Protein AF-A0A352MVQ3-F1 (afdb_monomer_lite)

Sequence (362 aa):
MFGGRGDTATYVSKIREAFSQGKPVIANVKPSPAGNNLYTSYGHYIVLLGEDQNGTVLVSDPNGRGVDNIKNKYTPGLEELVRLYLTEEVSGNVGGILIPDQ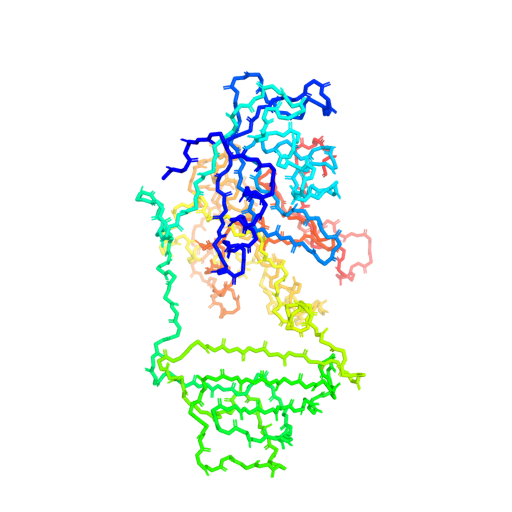VPTGVSFNKKLEGFEAGLEVITPGQAEVINIEGNSITLKFTAENKAKNMTMKIEGISINPDIAEGDQLQSKQPIGTTTDDDIKILMRDQKKAIINNVEDYMVVNSKNILSVSQPYNFTQDDVELIAKLIAHEMRPSVLVSAYGMNEEDAMEAGKVCGYVLVNRALVNYSGNGTTLLDQLCAPGQYAGANTLQEWASVEITPDVMEAAEWISKYDCSSVLNPRGEPMTRNILGQSGWCQCKPNGVPGSTCWWWIDTTQDGQ

Structure (mmCIF, N/CA/C/O backbone):
data_AF-A0A352MVQ3-F1
#
_entry.id   AF-A0A352MVQ3-F1
#
loop_
_atom_site.group_PDB
_atom_site.id
_atom_site.type_symbol
_atom_site.label_atom_id
_atom_site.label_alt_id
_atom_site.label_comp_id
_atom_site.label_asym_id
_atom_site.label_entity_id
_atom_site.label_seq_id
_atom_site.pdbx_PDB_ins_code
_atom_site.Cartn_x
_atom_site.Cartn_y
_atom_site.Cartn_z
_atom_site.occupancy
_atom_site.B_iso_or_equiv
_atom_site.auth_seq_id
_atom_site.auth_comp_id
_atom_site.auth_asym_id
_atom_site.auth_atom_id
_atom_site.pdbx_PDB_model_num
ATOM 1 N N . MET A 1 1 ? -27.449 -17.065 0.041 1.00 36.19 1 MET A N 1
ATOM 2 C CA . MET A 1 1 ? -28.120 -16.029 -0.777 1.00 36.19 1 MET A CA 1
ATOM 3 C C . MET A 1 1 ? -29.494 -15.787 -0.171 1.00 36.19 1 MET A C 1
ATOM 5 O O . MET A 1 1 ? -30.282 -16.723 -0.122 1.00 36.19 1 MET A O 1
ATOM 9 N N . PHE A 1 2 ? -29.758 -14.593 0.363 1.00 43.03 2 PHE A N 1
ATOM 10 C CA . PHE A 1 2 ? -31.078 -14.248 0.900 1.00 43.03 2 PHE A CA 1
ATOM 11 C C . PHE A 1 2 ? -31.848 -13.488 -0.180 1.00 43.03 2 PHE A C 1
ATOM 13 O O . PHE A 1 2 ? -31.667 -12.288 -0.348 1.00 43.03 2 PHE A O 1
ATOM 20 N N . GLY A 1 3 ? -32.654 -14.212 -0.955 1.00 42.47 3 GLY A N 1
ATOM 21 C CA . GLY A 1 3 ? -33.588 -13.642 -1.923 1.00 42.47 3 GLY A CA 1
ATOM 22 C C . GLY A 1 3 ? -35.011 -13.842 -1.419 1.00 42.47 3 GLY A C 1
ATOM 23 O O . GLY A 1 3 ? -35.551 -14.939 -1.516 1.00 42.47 3 GLY A O 1
ATOM 24 N N . GLY A 1 4 ? -35.600 -12.801 -0.842 1.00 44.12 4 GLY A N 1
ATOM 25 C CA . GLY A 1 4 ? -36.985 -12.793 -0.380 1.00 44.12 4 GLY A CA 1
ATOM 26 C C . GLY A 1 4 ? -37.443 -11.365 -0.095 1.00 44.12 4 GLY A C 1
ATOM 27 O O . GLY A 1 4 ? -36.601 -10.484 0.068 1.00 44.12 4 GLY A O 1
ATOM 28 N N . ARG A 1 5 ? -38.765 -11.145 -0.056 1.00 52.03 5 ARG A N 1
ATOM 29 C CA . ARG A 1 5 ? -39.434 -9.869 0.275 1.00 52.03 5 ARG A CA 1
ATOM 30 C C . ARG A 1 5 ? -39.074 -9.394 1.695 1.00 52.03 5 ARG A C 1
ATOM 32 O O . ARG A 1 5 ? -39.869 -9.543 2.615 1.00 52.03 5 ARG A O 1
ATOM 39 N N . GLY A 1 6 ? -37.854 -8.909 1.890 1.00 56.38 6 GLY A N 1
ATOM 40 C CA . GLY A 1 6 ? -37.426 -8.247 3.118 1.00 56.38 6 GLY A CA 1
ATOM 41 C C . GLY A 1 6 ? -37.837 -6.780 3.082 1.00 56.38 6 GLY A C 1
ATOM 42 O O . GLY A 1 6 ? -37.656 -6.124 2.056 1.00 56.38 6 GLY A O 1
ATOM 43 N N . ASP A 1 7 ? -38.392 -6.288 4.184 1.00 74.12 7 ASP A N 1
ATOM 44 C CA . ASP A 1 7 ? -38.588 -4.855 4.400 1.00 74.12 7 ASP A CA 1
ATOM 45 C C . ASP A 1 7 ? -37.241 -4.145 4.616 1.00 74.12 7 ASP A C 1
ATOM 47 O O . ASP A 1 7 ? -36.197 -4.777 4.843 1.00 74.12 7 ASP A O 1
ATOM 51 N N . THR A 1 8 ? -37.253 -2.816 4.523 1.00 82.38 8 THR A N 1
ATOM 52 C CA . THR A 1 8 ? -36.042 -1.996 4.683 1.00 82.38 8 THR A CA 1
ATOM 53 C C . THR A 1 8 ? -35.333 -2.293 6.013 1.00 82.38 8 THR A C 1
ATOM 55 O O . THR A 1 8 ? -34.111 -2.463 6.039 1.00 82.38 8 THR A O 1
ATOM 58 N N . ALA A 1 9 ? -36.086 -2.457 7.104 1.00 82.19 9 ALA A N 1
ATOM 59 C CA . ALA A 1 9 ? -35.541 -2.730 8.434 1.00 82.19 9 ALA A CA 1
ATOM 60 C C . ALA A 1 9 ? -34.762 -4.055 8.500 1.00 82.19 9 ALA A C 1
ATOM 62 O O . ALA A 1 9 ? -33.666 -4.114 9.065 1.00 82.19 9 ALA A O 1
ATOM 63 N N . THR A 1 10 ? -35.284 -5.112 7.876 1.00 80.94 10 THR A N 1
ATOM 64 C CA . THR A 1 10 ? -34.647 -6.432 7.838 1.00 80.94 10 THR A CA 1
ATOM 65 C C . THR A 1 10 ? -33.320 -6.391 7.086 1.00 80.94 10 THR A C 1
ATOM 67 O O . THR A 1 10 ? -32.327 -6.957 7.549 1.00 80.94 10 THR A O 1
ATOM 70 N N . TYR A 1 11 ? -33.278 -5.720 5.932 1.00 82.31 11 TYR A N 1
ATOM 71 C CA . TYR A 1 11 ? -32.043 -5.561 5.161 1.00 82.31 11 TYR A CA 1
ATOM 72 C C . TYR A 1 11 ? -31.004 -4.738 5.926 1.00 82.31 11 TYR A C 1
ATOM 74 O O . TYR A 1 11 ? -29.862 -5.179 6.053 1.00 82.31 11 TYR A O 1
ATOM 82 N N . VAL A 1 12 ? -31.400 -3.592 6.489 1.00 88.50 12 VAL A N 1
ATOM 83 C CA . VAL A 1 12 ? -30.507 -2.731 7.281 1.00 88.50 12 VAL A CA 1
ATOM 84 C C . VAL A 1 12 ? -29.913 -3.496 8.464 1.00 88.50 12 VAL A C 1
ATOM 86 O O . VAL A 1 12 ? -28.699 -3.463 8.657 1.00 88.50 12 VAL A O 1
ATOM 89 N N . SER A 1 13 ? -30.736 -4.229 9.223 1.00 84.56 13 SER A N 1
ATOM 90 C CA . SER A 1 13 ? -30.265 -4.999 10.381 1.00 84.56 13 SER A CA 1
ATOM 91 C C . SER A 1 13 ? -29.217 -6.037 9.987 1.00 84.56 13 SER A C 1
ATOM 93 O O . SER A 1 13 ? -28.185 -6.140 10.643 1.00 84.56 13 SER A O 1
ATOM 95 N N . LYS A 1 14 ? -29.447 -6.782 8.900 1.00 80.12 14 LYS A N 1
ATOM 96 C CA . LYS A 1 14 ? -28.512 -7.819 8.438 1.00 80.12 14 LYS A CA 1
ATOM 97 C C . LYS A 1 14 ? -27.212 -7.239 7.897 1.00 80.12 14 LYS A C 1
ATOM 99 O O . LYS A 1 14 ? -26.150 -7.813 8.109 1.00 80.12 14 LYS A O 1
ATOM 104 N N . ILE A 1 15 ? -27.291 -6.111 7.192 1.00 85.81 15 ILE A N 1
ATOM 105 C CA . ILE A 1 15 ? -26.103 -5.435 6.669 1.00 85.81 15 ILE A CA 1
ATOM 106 C C . ILE A 1 15 ? -25.260 -4.885 7.825 1.00 85.81 15 ILE A C 1
ATOM 108 O O . ILE A 1 15 ? -24.052 -5.096 7.843 1.00 85.81 15 ILE A O 1
ATOM 112 N N . ARG A 1 16 ? -25.883 -4.257 8.831 1.00 88.12 16 ARG A N 1
ATOM 113 C CA . ARG A 1 16 ? -25.171 -3.775 10.026 1.00 88.12 16 ARG A CA 1
ATOM 114 C C . ARG A 1 16 ? -24.585 -4.907 10.862 1.00 88.12 16 ARG A C 1
ATOM 116 O O . ARG A 1 16 ? -23.468 -4.771 11.351 1.00 88.12 16 ARG A O 1
ATOM 123 N N . GLU A 1 17 ? -25.289 -6.030 10.990 1.00 81.50 17 GLU A N 1
ATOM 124 C CA . GLU A 1 17 ? -24.740 -7.228 11.629 1.00 81.50 17 GLU A CA 1
ATOM 125 C C . GLU A 1 17 ? -23.492 -7.725 10.882 1.00 81.50 17 GLU A C 1
ATOM 127 O O . GLU A 1 17 ? -22.456 -7.945 11.507 1.00 81.50 17 GLU A O 1
ATOM 132 N N . ALA A 1 18 ? -23.541 -7.808 9.548 1.00 77.25 18 ALA A N 1
ATOM 133 C CA . ALA A 1 18 ? -22.383 -8.175 8.734 1.00 77.25 18 ALA A CA 1
ATOM 134 C C . ALA A 1 18 ? -21.209 -7.198 8.924 1.00 77.25 18 ALA A C 1
ATOM 136 O O . ALA A 1 18 ? -20.089 -7.640 9.178 1.00 77.25 18 ALA A O 1
ATOM 137 N N . PHE A 1 19 ? -21.464 -5.886 8.900 1.00 81.69 19 PHE A N 1
ATOM 138 C CA . PHE A 1 19 ? -20.438 -4.871 9.163 1.00 81.69 19 PHE A CA 1
ATOM 139 C C . PHE A 1 19 ? -19.830 -5.001 10.562 1.00 81.69 19 PHE A C 1
ATOM 141 O O . PHE A 1 19 ? -18.615 -4.899 10.704 1.00 81.69 19 PHE A O 1
ATOM 148 N N . SER A 1 20 ? -20.640 -5.293 11.586 1.00 77.12 20 SER A N 1
ATOM 149 C CA . SER A 1 20 ? -20.148 -5.510 12.956 1.00 77.12 20 SER A CA 1
ATOM 150 C C . SER A 1 20 ? -19.227 -6.729 13.081 1.00 77.12 20 SER A C 1
ATOM 152 O O . SER A 1 20 ? -18.395 -6.783 13.980 1.00 77.12 20 SER A O 1
ATOM 154 N N . GLN A 1 21 ? -19.349 -7.682 12.153 1.00 73.38 21 GLN A N 1
ATOM 155 C CA . GLN A 1 21 ? -18.499 -8.868 12.042 1.00 73.38 21 GLN A CA 1
ATOM 156 C C . GLN A 1 21 ? -17.331 -8.665 11.060 1.00 73.38 21 GLN A C 1
ATOM 158 O O . GLN A 1 21 ? -16.645 -9.627 10.726 1.00 73.38 21 GLN A O 1
ATOM 163 N N . GLY A 1 22 ? -17.129 -7.448 10.537 1.00 65.62 22 GLY A N 1
ATOM 164 C CA . GLY A 1 22 ? -16.096 -7.154 9.540 1.00 65.62 22 GLY A CA 1
ATOM 165 C C . GLY A 1 22 ? -16.345 -7.795 8.168 1.00 65.62 22 GLY A C 1
ATOM 166 O O . GLY A 1 22 ? -15.417 -7.920 7.370 1.00 65.62 22 GLY A O 1
ATOM 167 N N . LYS A 1 23 ? -17.579 -8.228 7.876 1.00 74.62 23 LYS A N 1
ATOM 168 C CA . LYS A 1 23 ? -17.931 -8.902 6.620 1.00 74.62 23 LYS A CA 1
ATOM 169 C C . LYS A 1 23 ? -18.429 -7.893 5.576 1.00 74.62 23 LYS A C 1
ATOM 171 O O . LYS A 1 23 ? -19.358 -7.134 5.867 1.00 74.62 23 LYS A O 1
ATOM 176 N N . PRO A 1 24 ? -17.893 -7.908 4.340 1.00 80.69 24 PRO A N 1
ATOM 177 C CA . PRO A 1 24 ? -18.444 -7.107 3.254 1.00 80.69 24 PRO A CA 1
ATOM 178 C C . PRO A 1 24 ? -19.800 -7.667 2.808 1.00 80.69 24 PRO A C 1
ATOM 180 O O . PRO A 1 24 ? -20.079 -8.856 2.962 1.00 80.69 24 PRO A O 1
ATOM 183 N N . VAL A 1 25 ? -20.633 -6.832 2.192 1.00 81.81 25 VAL A N 1
ATOM 184 C CA . VAL A 1 25 ? -21.930 -7.251 1.643 1.00 81.81 25 VAL A CA 1
ATOM 185 C C . VAL A 1 25 ? -21.967 -6.990 0.148 1.00 81.81 25 VAL A C 1
ATOM 187 O O . VAL A 1 25 ? -21.849 -5.851 -0.288 1.00 81.81 25 VAL A O 1
ATOM 190 N N . ILE A 1 26 ? -22.183 -8.026 -0.658 1.00 83.06 26 ILE A N 1
ATOM 191 C CA . ILE A 1 26 ? -22.415 -7.862 -2.095 1.00 83.06 26 ILE A CA 1
ATOM 192 C C . ILE A 1 26 ? -23.906 -7.616 -2.295 1.00 83.06 26 ILE A C 1
ATOM 194 O O . ILE A 1 26 ? -24.733 -8.438 -1.899 1.00 83.06 26 ILE A O 1
ATOM 198 N N . ALA A 1 27 ? -24.251 -6.496 -2.916 1.00 81.06 27 ALA A N 1
ATOM 199 C CA . ALA A 1 27 ? -25.624 -6.090 -3.155 1.00 81.06 27 ALA A CA 1
ATOM 200 C C . ALA A 1 27 ? -25.893 -5.989 -4.658 1.00 81.06 27 ALA A C 1
ATOM 202 O O . ALA A 1 27 ? -25.136 -5.358 -5.393 1.00 81.06 27 ALA A O 1
ATOM 203 N N . ASN A 1 28 ? -26.984 -6.603 -5.110 1.00 79.31 28 ASN A N 1
ATOM 204 C CA . ASN A 1 28 ? -27.526 -6.395 -6.447 1.00 79.31 28 ASN A CA 1
ATOM 205 C C . ASN A 1 28 ? -28.564 -5.273 -6.385 1.00 79.31 28 ASN A C 1
ATOM 207 O O . ASN A 1 28 ? -29.621 -5.440 -5.775 1.00 79.31 28 ASN A O 1
ATOM 211 N N . VAL A 1 29 ? -28.234 -4.151 -7.012 1.00 77.88 29 VAL A N 1
ATOM 212 C CA . VAL A 1 29 ? -29.015 -2.918 -7.053 1.00 77.88 29 VAL A CA 1
ATOM 213 C C . VAL A 1 29 ? -29.519 -2.646 -8.468 1.00 77.88 29 VAL A C 1
ATOM 215 O O . VAL A 1 29 ? -28.923 -3.044 -9.468 1.00 77.88 29 VAL A O 1
ATOM 218 N N . LYS A 1 30 ? -30.634 -1.929 -8.568 1.00 71.50 30 LYS A N 1
ATOM 219 C CA . LYS A 1 30 ? -31.215 -1.466 -9.835 1.00 71.50 30 LYS A CA 1
ATOM 220 C C . LYS A 1 30 ? -31.503 0.028 -9.759 1.00 71.50 30 LYS A C 1
ATOM 222 O O . LYS A 1 30 ? -31.644 0.540 -8.653 1.00 71.50 30 LYS A O 1
ATOM 227 N N . PRO A 1 31 ? -31.598 0.748 -10.890 1.00 73.44 31 PRO A N 1
ATOM 228 C CA . PRO A 1 31 ? -32.015 2.138 -10.884 1.00 73.44 31 PRO A CA 1
ATOM 229 C C . PRO A 1 31 ? -33.369 2.274 -10.204 1.00 73.44 31 PRO A C 1
ATOM 231 O O . PRO A 1 31 ? -34.263 1.440 -10.363 1.00 73.44 31 PRO A O 1
ATOM 234 N N . SER A 1 32 ? -33.490 3.352 -9.447 1.00 71.94 32 SER A N 1
ATOM 235 C CA . SER A 1 32 ? -34.697 3.707 -8.728 1.00 71.94 32 SER A CA 1
ATOM 236 C C . SER A 1 32 ? -35.285 4.954 -9.361 1.00 71.94 32 SER A C 1
ATOM 238 O O . SER A 1 32 ? -34.576 5.960 -9.406 1.00 71.94 32 SER A O 1
ATOM 240 N N . PRO A 1 33 ? -36.561 4.943 -9.782 1.00 68.19 33 PRO A N 1
ATOM 241 C CA . PRO A 1 33 ? -37.239 6.143 -10.269 1.00 68.19 33 PRO A CA 1
ATOM 242 C C . PRO A 1 33 ? -37.287 7.275 -9.231 1.00 68.19 33 PRO A C 1
ATOM 244 O O . PRO A 1 33 ? -37.437 8.437 -9.597 1.00 68.19 33 PRO A O 1
ATOM 247 N N . ALA A 1 34 ? -37.165 6.932 -7.944 1.00 69.19 34 ALA A N 1
ATOM 248 C CA . ALA A 1 34 ? -37.125 7.864 -6.819 1.00 69.19 34 ALA A CA 1
ATOM 249 C C . ALA A 1 34 ? -35.698 8.297 -6.421 1.00 69.19 34 ALA A C 1
ATOM 251 O O . ALA A 1 34 ? -35.543 9.154 -5.555 1.00 69.19 34 ALA A O 1
ATOM 252 N N . GLY A 1 35 ? -34.664 7.698 -7.019 1.00 63.78 35 GLY A N 1
ATOM 253 C CA . GLY A 1 35 ? -33.260 8.070 -6.840 1.00 63.78 35 GLY A CA 1
ATOM 254 C C . GLY A 1 35 ? -32.674 8.689 -8.112 1.00 63.78 35 GLY A C 1
ATOM 255 O O . GLY A 1 35 ? -33.317 8.736 -9.157 1.00 63.78 35 GLY A O 1
ATOM 256 N N . ASN A 1 36 ? -31.412 9.120 -8.065 1.00 64.88 36 ASN A N 1
ATOM 257 C CA . ASN A 1 36 ? -30.721 9.751 -9.204 1.00 64.88 36 ASN A CA 1
ATOM 258 C C . ASN A 1 36 ? -30.374 8.780 -10.361 1.00 64.88 36 ASN A C 1
ATOM 260 O O . ASN A 1 36 ? -29.415 9.025 -11.087 1.00 64.88 36 ASN A O 1
ATOM 264 N N . ASN A 1 37 ? -31.103 7.664 -10.529 1.00 67.75 37 ASN A N 1
ATOM 265 C CA . ASN A 1 37 ? -30.835 6.618 -11.530 1.00 67.75 37 ASN A CA 1
ATOM 266 C C . ASN A 1 37 ? -29.345 6.230 -11.613 1.00 67.75 37 ASN A C 1
ATOM 268 O O . ASN A 1 37 ? -28.780 6.079 -12.694 1.00 67.75 37 ASN A O 1
ATOM 272 N N . LEU A 1 38 ? -28.702 6.085 -10.449 1.00 68.12 38 LEU A N 1
ATOM 273 C CA . LEU A 1 38 ? -27.249 5.904 -10.337 1.00 68.12 38 LEU A CA 1
ATOM 274 C C . LEU A 1 38 ? -26.738 4.596 -10.964 1.00 68.12 38 LEU A C 1
ATOM 276 O O . LEU A 1 38 ? -25.559 4.499 -11.304 1.00 68.12 38 LEU A O 1
ATOM 280 N N . TYR A 1 39 ? -27.614 3.601 -11.114 1.00 73.00 39 TYR A N 1
ATOM 281 C CA . TYR A 1 39 ? -27.276 2.238 -11.518 1.00 73.00 39 TYR A CA 1
ATOM 282 C C . TYR A 1 39 ? -27.937 1.849 -12.841 1.00 73.00 39 TYR A C 1
ATOM 284 O O . TYR A 1 39 ? -28.939 2.430 -13.252 1.00 73.00 39 TYR A O 1
ATOM 292 N N . THR A 1 40 ? -27.375 0.856 -13.531 1.00 66.50 40 THR A N 1
ATOM 293 C CA . THR A 1 40 ? -27.844 0.476 -14.872 1.00 66.50 40 THR A CA 1
ATOM 294 C C . THR A 1 40 ? -29.170 -0.291 -14.833 1.00 66.50 40 THR A C 1
ATOM 296 O O . THR A 1 40 ? -29.411 -1.099 -13.935 1.00 66.50 40 THR A O 1
ATOM 299 N N . SER A 1 41 ? -30.023 -0.097 -15.843 1.00 67.19 41 SER A N 1
ATOM 300 C CA . SER A 1 41 ? -31.329 -0.775 -15.965 1.00 67.19 41 SER A CA 1
ATOM 301 C C . SER A 1 41 ? -31.245 -2.302 -16.050 1.00 67.19 41 SER A C 1
ATOM 303 O O . SER A 1 41 ? -32.237 -2.982 -15.792 1.00 67.19 41 SER A O 1
ATOM 305 N N . TYR A 1 42 ? -30.067 -2.848 -16.357 1.00 63.97 42 TYR A N 1
ATOM 306 C CA . TYR A 1 42 ? -29.811 -4.286 -16.431 1.00 63.97 42 TYR A CA 1
ATOM 307 C C . TYR A 1 42 ? -29.532 -4.933 -15.063 1.00 63.97 42 TYR A C 1
ATOM 309 O O . TYR A 1 42 ? -29.369 -6.149 -14.984 1.00 63.97 42 TYR A O 1
ATOM 317 N N . GLY A 1 43 ? -29.542 -4.148 -13.980 1.00 67.50 43 GLY A N 1
ATOM 318 C CA . GLY A 1 43 ? -29.038 -4.577 -12.679 1.00 67.50 43 GLY A CA 1
ATOM 319 C C . GLY A 1 43 ? -27.538 -4.337 -12.578 1.00 67.50 43 GLY A C 1
ATOM 320 O O . GLY A 1 43 ? -26.802 -4.393 -13.561 1.00 67.50 43 GLY A O 1
ATOM 321 N N . HIS A 1 44 ? -27.092 -4.006 -11.378 1.00 76.69 44 HIS A N 1
ATOM 322 C CA . HIS A 1 44 ? -25.723 -3.617 -11.089 1.00 76.69 44 HIS A CA 1
ATOM 323 C C . HIS A 1 44 ? -25.321 -4.224 -9.756 1.00 76.69 44 HIS A C 1
ATOM 325 O O . HIS A 1 44 ? -26.135 -4.266 -8.838 1.00 76.69 44 HIS A O 1
ATOM 331 N N . TYR A 1 45 ? -24.090 -4.705 -9.629 1.00 80.56 45 TYR A N 1
ATOM 332 C CA . TYR A 1 45 ? -23.606 -5.160 -8.332 1.00 80.56 45 TYR A CA 1
ATOM 333 C C . TYR A 1 45 ? -22.675 -4.119 -7.729 1.00 80.56 45 TYR A C 1
ATOM 335 O O . TYR A 1 45 ? -21.874 -3.499 -8.425 1.00 80.56 45 TYR A O 1
ATOM 343 N N . ILE A 1 46 ? -22.784 -3.960 -6.420 1.00 80.25 46 ILE A N 1
ATOM 344 C CA . ILE A 1 46 ? -21.892 -3.143 -5.605 1.00 80.25 46 ILE A CA 1
ATOM 345 C C . ILE A 1 46 ? -21.449 -3.957 -4.394 1.00 80.25 46 ILE A C 1
ATOM 347 O O . ILE A 1 46 ? -22.140 -4.890 -3.975 1.00 80.25 46 ILE A O 1
ATOM 351 N N . VAL A 1 47 ? -20.307 -3.599 -3.816 1.00 82.62 47 VAL A N 1
ATOM 352 C CA . VAL A 1 47 ? -19.845 -4.160 -2.545 1.00 82.62 47 VAL A CA 1
ATOM 353 C C . VAL A 1 47 ? -19.948 -3.084 -1.477 1.00 82.62 47 VAL A C 1
ATOM 355 O O . VAL A 1 47 ? -19.344 -2.026 -1.602 1.00 82.62 47 VAL A O 1
ATOM 358 N N . LEU A 1 48 ? -20.718 -3.338 -0.428 1.00 84.38 48 LEU A N 1
ATOM 359 C CA . LEU A 1 48 ? -20.793 -2.485 0.748 1.00 84.38 48 LEU A CA 1
ATOM 360 C C . LEU A 1 48 ? -19.719 -2.937 1.739 1.00 84.38 48 LEU A C 1
ATOM 362 O O . LEU A 1 48 ? -19.648 -4.120 2.078 1.00 84.38 48 LEU A O 1
ATOM 366 N N . LEU A 1 49 ? -18.880 -2.005 2.174 1.00 81.75 49 LEU A N 1
ATOM 367 C CA . LEU A 1 49 ? -17.686 -2.293 2.974 1.00 81.75 49 LEU A CA 1
ATOM 368 C C . LEU A 1 49 ? -17.835 -1.879 4.442 1.00 81.75 49 LEU A C 1
ATOM 370 O O . LEU A 1 49 ? -17.098 -2.368 5.288 1.00 81.75 49 LEU A O 1
ATOM 374 N N . GLY A 1 50 ? -18.773 -0.982 4.744 1.00 81.44 50 GLY A N 1
ATOM 375 C CA . GLY A 1 50 ? -19.006 -0.481 6.095 1.00 81.44 50 GLY A CA 1
ATOM 376 C C . GLY A 1 50 ? -19.878 0.770 6.112 1.00 81.44 50 GLY A C 1
ATOM 377 O O . GLY A 1 50 ? -20.303 1.262 5.065 1.00 81.44 50 GLY A O 1
ATOM 378 N N . GLU A 1 51 ? -20.122 1.293 7.310 1.00 83.12 51 GLU A N 1
ATOM 379 C CA . GLU A 1 51 ? -20.852 2.536 7.574 1.00 83.12 51 GLU A CA 1
ATOM 380 C C . GLU A 1 51 ? -19.976 3.415 8.480 1.00 83.12 51 GLU A C 1
ATOM 382 O O . GLU A 1 51 ? -19.423 2.921 9.464 1.00 83.12 51 GLU A O 1
ATOM 387 N N . ASP A 1 52 ? -19.795 4.691 8.134 1.00 76.94 52 ASP A N 1
ATOM 388 C CA . ASP A 1 52 ? -19.086 5.636 9.000 1.00 76.94 52 ASP A CA 1
ATOM 389 C C . ASP A 1 52 ? -19.997 6.192 10.108 1.00 76.94 52 ASP A C 1
ATOM 391 O O . ASP A 1 52 ? -21.210 5.985 10.123 1.00 76.94 52 ASP A O 1
ATOM 395 N N . GLN A 1 53 ? -19.417 6.937 11.050 1.00 73.38 53 GLN A N 1
ATOM 396 C CA . GLN A 1 53 ? -20.146 7.527 12.183 1.00 73.38 53 GLN A CA 1
ATOM 397 C C . GLN A 1 53 ? -21.276 8.498 11.789 1.00 73.38 53 GLN A C 1
ATOM 399 O O . GLN A 1 53 ? -22.131 8.802 12.617 1.00 73.38 53 GLN A O 1
ATOM 404 N N . ASN A 1 54 ? -21.282 8.995 10.548 1.00 74.69 54 ASN A N 1
ATOM 405 C CA . ASN A 1 54 ? -22.319 9.882 10.022 1.00 74.69 54 ASN A CA 1
ATOM 406 C C . ASN A 1 54 ? -23.417 9.105 9.277 1.00 74.69 54 ASN A C 1
ATOM 408 O O . ASN A 1 54 ? -24.305 9.719 8.690 1.00 74.69 54 ASN A O 1
ATOM 412 N N . GLY A 1 55 ? -23.347 7.771 9.268 1.00 77.44 55 GLY A N 1
ATOM 413 C CA . GLY A 1 55 ? -24.247 6.905 8.515 1.00 77.44 55 GLY A CA 1
ATOM 414 C C . GLY A 1 55 ? -23.872 6.757 7.040 1.00 77.44 55 GLY A C 1
ATOM 415 O O . GLY A 1 55 ? -24.621 6.138 6.288 1.00 77.44 55 GLY A O 1
ATOM 416 N N . THR A 1 56 ? -22.731 7.302 6.597 1.00 83.88 56 THR A N 1
ATOM 417 C CA . THR A 1 56 ? -22.288 7.197 5.199 1.00 83.88 56 THR A CA 1
ATOM 418 C C . THR A 1 56 ? -21.852 5.772 4.908 1.00 83.88 56 THR A C 1
ATOM 420 O O . THR A 1 56 ? -20.968 5.240 5.578 1.00 83.88 56 THR A O 1
ATOM 423 N N . VAL A 1 57 ? -22.398 5.164 3.857 1.00 85.88 57 VAL A N 1
ATOM 424 C CA . VAL A 1 57 ? -22.015 3.798 3.472 1.00 85.88 57 VAL A CA 1
ATOM 425 C C . VAL A 1 57 ? -20.777 3.830 2.591 1.00 85.88 57 VAL A C 1
ATOM 427 O O . VAL A 1 57 ? -20.748 4.554 1.599 1.00 85.88 57 VAL A O 1
ATOM 430 N N . LEU A 1 58 ? -19.771 3.023 2.909 1.00 81.56 58 LEU A N 1
ATOM 431 C CA . LEU A 1 58 ? -18.616 2.794 2.046 1.00 81.56 58 LEU A CA 1
ATOM 432 C C . LEU A 1 58 ? -18.984 1.769 0.971 1.00 81.56 58 LEU A C 1
ATOM 434 O O . LEU A 1 58 ? -19.444 0.670 1.288 1.00 81.56 58 LEU A O 1
ATOM 438 N N . VAL A 1 59 ? -18.789 2.125 -0.297 1.00 80.00 59 VAL A N 1
ATOM 439 C CA . VAL A 1 59 ? -19.225 1.318 -1.446 1.00 80.00 59 VAL A CA 1
ATOM 440 C C . VAL A 1 59 ? -18.060 1.122 -2.408 1.00 80.00 59 VAL A C 1
ATOM 442 O O . VAL A 1 59 ? -17.394 2.084 -2.755 1.00 80.00 59 VAL A O 1
ATOM 445 N N . SER A 1 60 ? -17.831 -0.100 -2.876 1.00 75.94 60 SER A N 1
ATOM 446 C CA . SER A 1 60 ? -16.990 -0.389 -4.036 1.00 75.94 60 SER A CA 1
ATOM 447 C C . SER A 1 60 ? -17.889 -0.715 -5.226 1.00 75.94 60 SER A C 1
ATOM 449 O O . SER A 1 60 ? -18.650 -1.687 -5.205 1.00 75.94 60 SER A O 1
ATOM 451 N N . ASP A 1 61 ? -17.831 0.139 -6.245 1.00 76.31 61 ASP A N 1
ATOM 452 C CA . ASP A 1 61 ? -18.582 0.002 -7.489 1.00 76.31 61 ASP A CA 1
ATOM 453 C C . ASP A 1 61 ? -17.626 -0.402 -8.635 1.00 76.31 61 ASP A C 1
ATOM 455 O O . ASP A 1 61 ? -16.691 0.343 -8.945 1.00 76.31 61 ASP A O 1
ATOM 459 N N . PRO A 1 62 ? -17.849 -1.550 -9.302 1.00 66.00 62 PRO A N 1
ATOM 460 C CA . PRO A 1 62 ? -16.977 -2.065 -10.361 1.00 66.00 62 PRO A CA 1
ATOM 461 C C . PRO A 1 62 ? -16.942 -1.204 -11.637 1.00 66.00 62 PRO A C 1
ATOM 463 O O . PRO A 1 62 ? -16.102 -1.437 -12.502 1.00 66.00 62 PRO A O 1
ATOM 466 N N . ASN A 1 63 ? -17.830 -0.216 -11.800 1.00 64.31 63 ASN A N 1
ATOM 467 C CA . ASN A 1 63 ? -17.915 0.593 -13.021 1.00 64.31 63 ASN A CA 1
ATOM 468 C C . ASN A 1 63 ? -16.804 1.659 -13.145 1.00 64.31 63 ASN A C 1
ATOM 470 O O . ASN A 1 63 ? -16.764 2.358 -14.151 1.00 64.31 63 ASN A O 1
ATOM 474 N N . GLY A 1 64 ? -15.917 1.833 -12.156 1.00 51.88 64 GLY A N 1
ATOM 475 C CA . GLY A 1 64 ? -14.628 2.540 -12.300 1.00 51.88 64 GLY A CA 1
ATOM 476 C C . GLY A 1 64 ? -14.633 4.005 -12.793 1.00 51.88 64 GLY A C 1
ATOM 477 O O . GLY A 1 64 ? -13.568 4.589 -12.967 1.00 51.88 64 GLY A O 1
ATOM 478 N N . ARG A 1 65 ? -15.788 4.643 -13.034 1.00 48.22 65 ARG A N 1
ATOM 479 C CA . ARG A 1 65 ? -15.874 6.025 -13.545 1.00 48.22 65 ARG A CA 1
ATOM 480 C C . ARG A 1 65 ? -15.763 7.033 -12.402 1.00 48.22 65 ARG A C 1
ATOM 482 O O . ARG A 1 65 ? -16.774 7.485 -11.863 1.00 48.22 65 ARG A O 1
ATOM 489 N N . GLY A 1 66 ? -14.529 7.371 -12.045 1.00 46.09 66 GLY A N 1
ATOM 490 C CA . GLY A 1 66 ? -14.173 8.342 -11.010 1.00 46.09 66 GLY A CA 1
ATOM 491 C C . GLY A 1 66 ? -14.270 9.810 -11.435 1.00 46.09 66 GLY A C 1
ATOM 492 O O . GLY A 1 66 ? -13.263 10.499 -11.371 1.00 46.09 66 GLY A O 1
ATOM 493 N N . VAL A 1 67 ? -15.444 10.310 -11.848 1.00 36.75 67 VAL A N 1
ATOM 494 C CA . VAL A 1 67 ? -15.565 11.743 -12.222 1.00 36.75 67 VAL A CA 1
ATOM 495 C C . VAL A 1 67 ? -16.688 12.519 -11.528 1.00 36.75 67 VAL A C 1
ATOM 497 O O . VAL A 1 67 ? -16.629 13.736 -11.521 1.00 36.75 67 VAL A O 1
ATOM 500 N N . ASP A 1 68 ? -17.635 11.884 -10.831 1.00 41.03 68 ASP A N 1
ATOM 501 C CA . ASP A 1 68 ? -18.677 12.629 -10.104 1.00 41.03 68 ASP A CA 1
ATOM 502 C C . ASP A 1 68 ? -18.991 11.970 -8.757 1.00 41.03 68 ASP A C 1
ATOM 504 O O . ASP A 1 68 ? -19.656 10.941 -8.729 1.00 41.03 68 ASP A O 1
ATOM 508 N N . ASN A 1 69 ? -18.447 12.556 -7.679 1.00 42.03 69 ASN A N 1
ATOM 509 C CA . ASN A 1 69 ? -18.778 12.612 -6.231 1.00 42.03 69 ASN A CA 1
ATOM 510 C C . ASN A 1 69 ? -19.749 11.628 -5.525 1.00 42.03 69 ASN A C 1
ATOM 512 O O . ASN A 1 69 ? -20.026 11.802 -4.340 1.00 42.03 69 ASN A O 1
ATOM 516 N N . ILE A 1 70 ? -20.231 10.569 -6.159 1.00 48.41 70 ILE A N 1
ATOM 517 C CA . ILE A 1 70 ? -20.968 9.465 -5.546 1.00 48.41 70 ILE A CA 1
ATOM 518 C C . ILE A 1 70 ? -20.363 8.203 -6.142 1.00 48.41 70 ILE A C 1
ATOM 520 O O . ILE A 1 70 ? -20.781 7.829 -7.233 1.00 48.41 70 ILE A O 1
ATOM 524 N N . LYS A 1 71 ? -19.361 7.577 -5.505 1.00 56.66 71 LYS A N 1
ATOM 525 C CA . LYS A 1 71 ? -18.924 6.221 -5.926 1.00 56.66 71 LYS A CA 1
ATOM 526 C C . LYS A 1 71 ? -17.960 5.442 -5.034 1.00 56.66 71 LYS A C 1
ATOM 528 O O . LYS A 1 71 ? -17.774 4.269 -5.309 1.00 56.66 71 LYS A O 1
ATOM 533 N N . ASN A 1 72 ? -17.444 6.030 -3.952 1.00 65.75 72 ASN A N 1
ATOM 534 C CA . ASN A 1 72 ? -16.832 5.267 -2.845 1.00 65.75 72 ASN A CA 1
ATOM 535 C C . ASN A 1 72 ? -17.605 5.406 -1.523 1.00 65.75 72 ASN A C 1
ATOM 537 O O . ASN A 1 72 ? -17.322 4.730 -0.535 1.00 65.75 72 ASN A O 1
ATOM 541 N N . LYS A 1 73 ? -18.566 6.334 -1.502 1.00 73.50 73 LYS A N 1
ATOM 542 C CA . LYS A 1 73 ? -19.340 6.751 -0.338 1.00 73.50 73 LYS A CA 1
ATOM 543 C C . LYS A 1 73 ? -20.770 7.053 -0.775 1.00 73.50 73 LYS A C 1
ATOM 545 O O . LYS A 1 73 ? -20.968 7.752 -1.769 1.00 73.50 73 LYS A O 1
ATOM 550 N N . TYR A 1 74 ? -21.746 6.545 -0.036 1.00 79.44 74 TYR A N 1
ATOM 551 C CA . TYR A 1 74 ? -23.162 6.840 -0.201 1.00 79.44 74 TYR A CA 1
ATOM 552 C C . TYR A 1 74 ? -23.644 7.606 1.030 1.00 79.44 74 TYR A C 1
ATOM 554 O O . TYR A 1 74 ? -23.941 7.030 2.076 1.00 79.44 74 TYR A O 1
ATOM 562 N N . THR A 1 75 ? -23.647 8.931 0.904 1.00 82.69 75 THR A N 1
ATOM 563 C CA . THR A 1 75 ? -23.935 9.886 1.982 1.00 82.69 75 THR A CA 1
ATOM 564 C C . THR A 1 75 ? -25.392 9.961 2.437 1.00 82.69 75 THR A C 1
ATOM 566 O O . THR A 1 75 ? -25.585 10.304 3.598 1.00 82.69 75 THR A O 1
ATOM 569 N N . PRO A 1 76 ? -26.417 9.614 1.628 1.00 86.06 76 PRO A N 1
ATOM 570 C CA . PRO A 1 76 ? -27.786 9.528 2.150 1.00 86.06 76 PRO A CA 1
ATOM 571 C C . PRO A 1 76 ? -27.964 8.407 3.193 1.00 86.06 76 PRO A C 1
ATOM 573 O O . PRO A 1 76 ? -28.903 8.414 3.981 1.00 86.06 76 PRO A O 1
ATOM 576 N N . GLY A 1 77 ? -27.019 7.464 3.234 1.00 88.00 77 GLY A N 1
ATOM 577 C CA . GLY A 1 77 ? -26.890 6.460 4.281 1.00 88.00 77 GLY A CA 1
ATOM 578 C C . GLY A 1 77 ? -27.575 5.127 3.997 1.00 88.00 77 GLY A C 1
ATOM 579 O O . GLY A 1 77 ? -28.226 4.937 2.967 1.00 88.00 77 GLY A O 1
ATOM 580 N N . LEU A 1 78 ? -27.356 4.155 4.888 1.00 88.69 78 LEU A N 1
ATOM 581 C CA . LEU A 1 78 ? -27.688 2.749 4.629 1.00 88.69 78 LEU A CA 1
ATOM 582 C C . LEU A 1 78 ? -29.187 2.502 4.461 1.00 88.69 78 LEU A C 1
ATOM 584 O O . LEU A 1 78 ? -29.597 1.753 3.576 1.00 88.69 78 LEU A O 1
ATOM 588 N N . GLU A 1 79 ? -30.001 3.136 5.297 1.00 89.50 79 GLU A N 1
ATOM 589 C CA . GLU A 1 79 ? -31.452 2.984 5.248 1.00 89.50 79 GLU A CA 1
ATOM 590 C C . GLU A 1 79 ? -32.020 3.508 3.928 1.00 89.50 79 GLU A C 1
ATOM 592 O O . GLU A 1 79 ? -32.815 2.830 3.279 1.00 89.50 79 GLU A O 1
ATOM 597 N N . GLU A 1 80 ? -31.537 4.663 3.466 1.00 87.38 80 GLU A N 1
ATOM 598 C CA . GLU A 1 80 ? -31.947 5.221 2.184 1.00 87.38 80 GLU A CA 1
ATOM 599 C C . GLU A 1 80 ? -31.427 4.395 1.000 1.00 87.38 80 GLU A C 1
ATOM 601 O O . GLU A 1 80 ? -32.181 4.162 0.057 1.00 87.38 80 GLU A O 1
ATOM 606 N N . LEU A 1 81 ? -30.201 3.859 1.071 1.00 86.94 81 LEU A N 1
ATOM 607 C CA . LEU A 1 81 ? -29.657 2.952 0.053 1.00 86.94 81 LEU A CA 1
ATOM 608 C C . LEU A 1 81 ? -30.538 1.711 -0.109 1.00 86.94 81 LEU A C 1
ATOM 610 O O . LEU A 1 81 ? -30.923 1.356 -1.224 1.00 86.94 81 LEU A O 1
ATOM 614 N N . VAL A 1 82 ? -30.868 1.057 1.006 1.00 86.06 82 VAL A N 1
ATOM 615 C CA . VAL A 1 82 ? -31.712 -0.142 1.027 1.00 86.06 82 VAL A CA 1
ATOM 616 C C . VAL A 1 82 ? -33.100 0.186 0.486 1.00 86.06 82 VAL A C 1
ATOM 618 O O . VAL A 1 82 ? -33.575 -0.479 -0.436 1.00 86.06 82 VAL A O 1
ATOM 621 N N . ARG A 1 83 ? -33.718 1.247 1.009 1.00 85.19 83 ARG A N 1
ATOM 622 C CA . ARG A 1 83 ? -35.066 1.672 0.630 1.00 85.19 83 ARG A CA 1
ATOM 623 C C . ARG A 1 83 ? -35.168 2.031 -0.853 1.00 85.19 83 ARG A C 1
ATOM 625 O O . ARG A 1 83 ? -36.155 1.710 -1.511 1.00 85.19 83 ARG A O 1
ATOM 632 N N . LEU A 1 84 ? -34.157 2.715 -1.390 1.00 82.69 84 LEU A N 1
ATOM 633 C CA . LEU A 1 84 ? -34.158 3.172 -2.776 1.00 82.69 84 LEU A CA 1
ATOM 634 C C . LEU A 1 84 ? -33.719 2.107 -3.768 1.00 82.69 84 LEU A C 1
ATOM 636 O O . LEU A 1 84 ? -34.131 2.211 -4.916 1.00 82.69 84 LEU A O 1
ATOM 640 N N . TYR A 1 85 ? -32.892 1.132 -3.396 1.00 81.25 85 TYR A N 1
ATOM 641 C CA . TYR A 1 85 ? -32.249 0.267 -4.392 1.00 81.25 85 TYR A CA 1
ATOM 642 C C . TYR A 1 85 ? -32.393 -1.233 -4.144 1.00 81.25 85 TYR A C 1
ATOM 644 O O . TYR A 1 85 ? -32.100 -2.014 -5.052 1.00 81.25 85 TYR A O 1
ATOM 652 N N . LEU A 1 86 ? -32.847 -1.644 -2.957 1.00 77.44 86 LEU A N 1
ATOM 653 C CA . LEU A 1 86 ? -32.958 -3.053 -2.573 1.00 77.44 86 LEU A CA 1
ATOM 654 C C . LEU A 1 86 ? -34.388 -3.497 -2.251 1.00 77.44 86 LEU A C 1
ATOM 656 O O . LEU A 1 86 ? -34.657 -4.697 -2.326 1.00 77.44 86 LEU A O 1
ATOM 660 N N . THR A 1 87 ? -35.303 -2.573 -1.943 1.00 73.81 87 THR A N 1
ATOM 661 C CA . THR A 1 87 ? -36.687 -2.904 -1.572 1.00 73.81 87 THR A CA 1
ATOM 662 C C . THR A 1 87 ? -37.728 -2.316 -2.525 1.00 73.81 87 THR A C 1
ATOM 664 O O . THR A 1 87 ? -37.533 -1.274 -3.159 1.00 73.81 87 THR A O 1
ATOM 667 N N . GLU A 1 88 ? -38.884 -2.982 -2.608 1.00 68.75 88 GLU A N 1
ATOM 668 C CA . GLU A 1 88 ? -40.013 -2.556 -3.446 1.00 68.75 88 GLU A CA 1
ATOM 669 C C . GLU A 1 88 ? -40.736 -1.323 -2.879 1.00 68.75 88 GLU A C 1
ATOM 671 O O . GLU A 1 88 ? -41.481 -0.684 -3.616 1.00 68.75 88 GLU A O 1
ATOM 676 N N . GLU A 1 89 ? -40.498 -0.972 -1.606 1.00 65.31 89 GLU A N 1
ATOM 677 C CA . GLU A 1 89 ? -41.209 0.084 -0.862 1.00 65.31 89 GLU A CA 1
ATOM 678 C C . GLU A 1 89 ? -41.213 1.433 -1.590 1.00 65.31 89 GLU A C 1
ATOM 680 O O . GLU A 1 89 ? -42.175 2.194 -1.492 1.00 65.31 89 GLU A O 1
ATOM 685 N N . VAL A 1 90 ? -40.138 1.728 -2.325 1.00 64.50 90 VAL A N 1
ATOM 686 C CA . VAL A 1 90 ? -39.971 2.990 -3.059 1.00 64.50 90 VAL A CA 1
ATOM 687 C C . VAL A 1 90 ? -39.481 2.765 -4.485 1.00 64.50 90 VAL A C 1
ATOM 689 O O . VAL A 1 90 ? -39.831 3.517 -5.392 1.00 64.50 90 VAL A O 1
ATOM 692 N N . SER A 1 91 ? -38.675 1.727 -4.703 1.00 59.53 91 SER A N 1
ATOM 693 C CA . SER A 1 91 ? -37.984 1.521 -5.975 1.00 59.53 91 SER A CA 1
ATOM 694 C C . SER A 1 91 ? -38.737 0.635 -6.968 1.00 59.53 91 SER A C 1
ATOM 696 O O . SER A 1 91 ? -38.408 0.635 -8.152 1.00 59.53 91 SER A O 1
ATOM 698 N N . GLY A 1 92 ? -39.716 -0.147 -6.492 1.00 61.00 92 GLY A N 1
ATOM 699 C CA . GLY A 1 92 ? -40.335 -1.228 -7.267 1.00 61.00 92 GLY A CA 1
ATOM 700 C C . GLY A 1 92 ? -39.377 -2.377 -7.624 1.00 61.00 92 GLY A C 1
ATOM 701 O O . GLY A 1 92 ? -39.744 -3.254 -8.403 1.00 61.00 92 GLY A O 1
ATOM 702 N N . ASN A 1 93 ? -38.153 -2.381 -7.080 1.00 62.28 93 ASN A N 1
ATOM 703 C CA . ASN A 1 93 ? -37.146 -3.411 -7.304 1.00 62.28 93 ASN A CA 1
ATOM 704 C C . ASN A 1 93 ? -37.081 -4.395 -6.131 1.00 62.28 93 ASN A C 1
ATOM 706 O O . ASN A 1 93 ? -37.194 -4.011 -4.971 1.00 62.28 93 ASN A O 1
ATOM 710 N N . VAL A 1 94 ? -36.773 -5.657 -6.437 1.00 63.09 94 VAL A N 1
ATOM 711 C CA . VAL A 1 94 ? -36.282 -6.631 -5.454 1.00 63.09 94 VAL A CA 1
ATOM 712 C C . VAL A 1 94 ? -34.784 -6.786 -5.678 1.00 63.09 94 VAL A C 1
ATOM 714 O O . VAL A 1 94 ? -34.358 -7.462 -6.619 1.00 63.09 94 VAL A O 1
ATOM 717 N N . GLY A 1 95 ? -33.990 -6.111 -4.850 1.00 67.19 95 GLY A N 1
ATOM 718 C CA . GLY A 1 95 ? -32.553 -6.342 -4.777 1.00 67.19 95 GLY A CA 1
ATOM 719 C C . GLY A 1 95 ? -32.248 -7.578 -3.938 1.00 67.19 95 GLY A C 1
ATOM 720 O O . GLY A 1 95 ? -33.079 -8.047 -3.163 1.00 67.19 95 GLY A O 1
ATOM 721 N N . GLY A 1 96 ? -31.053 -8.133 -4.104 1.00 71.06 96 GLY A N 1
ATOM 722 C CA . GLY A 1 96 ? -30.579 -9.258 -3.300 1.00 71.06 96 GLY A CA 1
ATOM 723 C C . GLY A 1 96 ? -29.256 -8.914 -2.640 1.00 71.06 96 GLY A C 1
ATOM 724 O O . GLY A 1 96 ? -28.424 -8.252 -3.261 1.00 71.06 96 GLY A O 1
ATOM 725 N N . ILE A 1 97 ? -29.048 -9.394 -1.412 1.00 74.38 97 ILE A N 1
ATOM 726 C CA . ILE A 1 97 ? -27.743 -9.323 -0.750 1.00 74.38 97 ILE A CA 1
ATOM 727 C C . ILE A 1 97 ? -27.125 -10.711 -0.582 1.00 74.38 97 ILE A C 1
ATOM 729 O O . ILE A 1 97 ? -27.799 -11.714 -0.309 1.00 74.38 97 ILE A O 1
ATOM 733 N N . LEU A 1 98 ? -25.807 -10.754 -0.724 1.00 74.25 98 LEU A N 1
ATOM 734 C CA . LEU A 1 98 ? -24.961 -11.879 -0.378 1.00 74.25 98 LEU A CA 1
ATOM 735 C C . LEU A 1 98 ? -23.960 -11.408 0.676 1.00 74.25 98 LEU A C 1
ATOM 737 O O . LEU A 1 98 ? -23.133 -10.539 0.411 1.00 74.25 98 LEU A O 1
ATOM 741 N N . ILE A 1 99 ? -24.050 -12.010 1.858 1.00 76.94 99 ILE A N 1
ATOM 742 C CA . ILE A 1 99 ? -23.062 -11.878 2.927 1.00 76.94 99 ILE A CA 1
ATOM 743 C C . ILE A 1 99 ? -22.223 -13.161 2.864 1.00 76.94 99 ILE A C 1
ATOM 745 O O . ILE A 1 99 ? -22.759 -14.232 3.164 1.00 76.94 99 ILE A O 1
ATOM 749 N N . PRO A 1 100 ? -20.982 -13.110 2.361 1.00 64.50 100 PRO A N 1
ATOM 750 C CA . PRO A 1 100 ? -20.118 -14.276 2.298 1.00 64.50 100 PRO A CA 1
ATOM 751 C C . PRO A 1 100 ? -19.598 -14.624 3.701 1.00 64.50 100 PRO A C 1
ATOM 753 O O . PRO A 1 100 ? -18.964 -13.799 4.351 1.00 64.50 100 PRO A O 1
ATOM 756 N N . ASP A 1 101 ? -19.835 -15.856 4.161 1.00 57.44 101 ASP A N 1
ATOM 757 C CA . ASP A 1 101 ? -19.198 -16.387 5.382 1.00 57.44 101 ASP A CA 1
ATOM 758 C C . ASP A 1 101 ? -17.745 -16.818 5.142 1.00 57.44 101 ASP A C 1
ATOM 760 O O . ASP A 1 101 ? -16.950 -16.910 6.072 1.00 57.44 101 ASP A O 1
ATOM 764 N N . GLN A 1 102 ? -17.402 -17.074 3.881 1.00 51.44 102 GLN A N 1
ATOM 765 C CA . GLN A 1 102 ? -16.060 -17.362 3.392 1.00 51.44 102 GLN A CA 1
ATOM 766 C C . GLN A 1 102 ? -15.861 -16.601 2.085 1.00 51.44 102 GLN A C 1
ATOM 768 O O . GLN A 1 102 ? -16.820 -16.404 1.332 1.00 51.44 102 GLN A O 1
ATOM 773 N N . VAL A 1 103 ? -14.628 -16.185 1.796 1.00 48.34 103 VAL A N 1
ATOM 774 C CA . VAL A 1 103 ? -14.316 -15.523 0.524 1.00 48.34 103 VAL A CA 1
ATOM 775 C C . VAL A 1 103 ? -14.751 -16.431 -0.643 1.00 48.34 103 VAL A C 1
ATOM 777 O O . VAL A 1 103 ? -14.470 -17.631 -0.597 1.00 48.34 103 VAL A O 1
ATOM 780 N N . PRO A 1 104 ? -15.443 -15.905 -1.678 1.00 47.47 104 PRO A N 1
ATOM 781 C CA . PRO A 1 104 ? -15.869 -16.703 -2.821 1.00 47.47 104 PRO A CA 1
ATOM 782 C C . PRO A 1 104 ? -14.719 -17.505 -3.439 1.00 47.47 104 PRO A C 1
ATOM 784 O O . PRO A 1 104 ? -13.602 -17.011 -3.604 1.00 47.47 104 PRO A O 1
ATOM 787 N N . THR A 1 105 ? -15.001 -18.753 -3.808 1.00 36.62 105 THR A N 1
ATOM 788 C CA . THR A 1 105 ? -14.031 -19.636 -4.461 1.00 36.62 105 THR A CA 1
ATOM 789 C C . THR A 1 105 ? -13.591 -19.023 -5.795 1.00 36.62 105 THR A C 1
ATOM 791 O O . THR A 1 105 ? -14.431 -18.594 -6.582 1.00 36.62 105 THR A O 1
ATOM 794 N N . GLY A 1 106 ? -12.279 -18.970 -6.051 1.00 32.28 106 GLY A N 1
ATOM 795 C CA . GLY A 1 106 ? -11.704 -18.318 -7.239 1.00 32.28 106 GLY A CA 1
ATOM 796 C C . GLY A 1 106 ? -11.161 -16.905 -6.999 1.00 32.28 106 GLY A C 1
ATOM 797 O O . GLY A 1 106 ? -10.582 -16.322 -7.912 1.00 32.28 106 GLY A O 1
ATOM 798 N N . VAL A 1 107 ? -11.284 -16.367 -5.781 1.00 34.47 107 VAL A N 1
ATOM 799 C CA . VAL A 1 107 ? -10.502 -15.203 -5.346 1.00 34.47 107 VAL A CA 1
ATOM 800 C C . VAL A 1 107 ? -9.131 -15.690 -4.878 1.00 34.47 107 VAL A C 1
ATOM 802 O O . VAL A 1 107 ? -8.990 -16.268 -3.802 1.00 34.47 107 VAL A O 1
ATOM 805 N N . SER A 1 108 ? -8.114 -15.477 -5.705 1.00 33.12 108 SER A N 1
ATOM 806 C CA . SER A 1 108 ? -6.715 -15.679 -5.334 1.00 33.12 108 SER A CA 1
ATOM 807 C C . SER A 1 108 ? -6.214 -14.409 -4.656 1.00 33.12 108 SER A C 1
ATOM 809 O O . SER A 1 108 ? -6.031 -13.383 -5.306 1.00 33.12 108 SER A O 1
ATOM 811 N N . PHE A 1 109 ? -5.980 -14.466 -3.349 1.00 33.50 109 PHE A N 1
ATOM 812 C CA . PHE A 1 109 ? -5.119 -13.483 -2.707 1.00 33.50 109 PHE A CA 1
ATOM 813 C C . PHE A 1 109 ? -3.672 -13.915 -2.944 1.00 33.50 109 PHE A C 1
ATOM 815 O O . PHE A 1 109 ? -3.331 -15.072 -2.704 1.00 33.50 109 PHE A O 1
ATOM 822 N N . ASN A 1 110 ? -2.801 -12.994 -3.363 1.00 32.03 110 ASN A N 1
ATOM 823 C CA . ASN A 1 110 ? -1.359 -13.268 -3.487 1.00 32.03 110 ASN A CA 1
ATOM 824 C C . ASN A 1 110 ? -0.692 -13.573 -2.128 1.00 32.03 110 ASN A C 1
ATOM 826 O O . ASN A 1 110 ? 0.480 -13.936 -2.071 1.00 32.03 110 ASN A O 1
ATOM 830 N N . LYS A 1 111 ? -1.445 -13.447 -1.030 1.00 31.30 111 LYS A N 1
ATOM 831 C CA . LYS A 1 111 ? -1.095 -13.898 0.311 1.00 31.30 111 LYS A CA 1
ATOM 832 C C . LYS A 1 111 ? -2.361 -14.380 1.005 1.00 31.30 111 LYS A C 1
ATOM 834 O O . LYS A 1 111 ? -3.368 -13.677 1.005 1.00 31.30 111 LYS A O 1
ATOM 839 N N . LYS A 1 112 ? -2.315 -15.567 1.599 1.00 33.28 112 LYS A N 1
ATOM 840 C CA . LYS A 1 112 ? -3.355 -16.032 2.518 1.00 33.28 112 LYS A CA 1
ATOM 841 C C . LYS A 1 112 ? -3.475 -14.982 3.638 1.00 33.28 112 LYS A C 1
ATOM 843 O O . LYS A 1 112 ? -2.459 -14.587 4.203 1.00 33.28 112 LYS A O 1
ATOM 848 N N . LEU A 1 113 ? -4.680 -14.464 3.888 1.00 34.53 113 LEU A N 1
ATOM 849 C CA . LEU A 1 113 ? -4.955 -13.644 5.072 1.00 34.53 113 LEU A CA 1
ATOM 850 C C . LEU A 1 113 ? -4.924 -14.595 6.268 1.00 34.53 113 LEU A C 1
ATOM 852 O O . LEU A 1 113 ? -5.914 -15.249 6.582 1.00 34.53 113 LEU A O 1
ATOM 856 N N . GLU A 1 114 ? -3.743 -14.753 6.846 1.00 46.25 114 GLU A N 1
ATOM 857 C CA . GLU A 1 114 ? -3.541 -15.469 8.098 1.00 46.25 114 GLU A CA 1
ATOM 858 C C . GLU A 1 114 ? -3.566 -14.420 9.212 1.00 46.25 114 GLU A C 1
ATOM 860 O O . GLU A 1 114 ? -2.894 -13.391 9.117 1.00 46.25 114 GLU A O 1
ATOM 865 N N . GLY A 1 115 ? -4.407 -14.639 10.227 1.00 50.75 115 GLY A N 1
ATOM 866 C CA . GLY A 1 115 ? -4.303 -13.898 11.483 1.00 50.75 115 GLY A CA 1
ATOM 867 C C . GLY A 1 115 ? -2.958 -14.182 12.156 1.00 50.75 115 GLY A C 1
ATOM 868 O O . GLY A 1 115 ? -2.174 -15.001 11.673 1.00 50.75 115 GLY A O 1
ATOM 869 N N . PHE A 1 116 ? -2.670 -13.515 13.271 1.00 58.25 116 PHE A N 1
ATOM 870 C CA . PHE A 1 116 ? -1.461 -13.834 14.026 1.00 58.25 116 PHE A CA 1
ATOM 871 C C . PHE A 1 116 ? -1.511 -15.295 14.496 1.00 58.25 116 PHE A C 1
ATOM 873 O O . PHE A 1 116 ? -2.494 -15.718 15.098 1.00 58.25 116 PHE A O 1
ATOM 880 N N . GLU A 1 117 ? -0.464 -16.069 14.211 1.00 73.38 117 GLU A N 1
ATOM 881 C CA . GLU A 1 117 ? -0.296 -17.391 14.817 1.00 73.38 117 GLU A CA 1
ATOM 882 C C . GLU A 1 117 ? 0.000 -17.217 16.311 1.00 73.38 117 GLU A C 1
ATOM 884 O O . GLU A 1 117 ? 0.664 -16.252 16.696 1.00 73.38 117 GLU A O 1
ATOM 889 N N . ALA A 1 118 ? -0.478 -18.125 17.161 1.00 81.81 118 ALA A N 1
ATOM 890 C CA . ALA A 1 118 ? -0.156 -18.100 18.584 1.00 81.81 118 ALA A CA 1
ATOM 891 C C . ALA A 1 118 ? 1.344 -18.348 18.820 1.00 81.81 118 ALA A C 1
ATOM 893 O O . ALA A 1 118 ? 1.977 -19.158 18.140 1.00 81.81 118 ALA A O 1
ATOM 894 N N . GLY A 1 119 ? 1.914 -17.666 19.814 1.00 82.06 119 GLY A N 1
ATOM 895 C CA . GLY A 1 119 ? 3.328 -17.778 20.180 1.00 82.06 119 GLY A CA 1
ATOM 896 C C . GLY A 1 119 ? 4.283 -16.885 19.381 1.00 82.06 119 GLY A C 1
ATOM 897 O O . GLY A 1 119 ? 5.492 -16.967 19.596 1.00 82.06 119 GLY A O 1
ATOM 898 N N . LEU A 1 120 ? 3.777 -16.017 18.500 1.00 83.75 120 LEU A N 1
ATOM 899 C CA . LEU A 1 120 ? 4.584 -14.994 17.835 1.00 83.75 120 LEU A CA 1
ATOM 900 C C . LEU A 1 120 ? 4.944 -13.878 18.817 1.00 83.75 120 LEU A C 1
ATOM 902 O O . LEU A 1 120 ? 4.143 -13.498 19.668 1.00 83.75 120 LEU A O 1
ATOM 906 N N . GLU A 1 121 ? 6.152 -13.337 18.690 1.00 87.75 121 GLU A N 1
ATOM 907 C CA . GLU A 1 121 ? 6.626 -12.251 19.545 1.00 87.75 121 GLU A CA 1
ATOM 908 C C . GLU A 1 121 ? 5.886 -10.940 19.242 1.00 87.75 121 GLU A C 1
ATOM 910 O O . GLU A 1 121 ? 5.761 -10.519 18.090 1.00 87.75 121 GLU A O 1
ATOM 915 N N . VAL A 1 122 ? 5.428 -10.272 20.299 1.00 86.44 122 VAL A N 1
ATOM 916 C CA . VAL A 1 122 ? 4.849 -8.932 20.245 1.00 86.44 122 VAL A CA 1
ATOM 917 C C . VAL A 1 122 ? 5.876 -7.961 20.804 1.00 86.44 122 VAL A C 1
ATOM 919 O O . VAL A 1 122 ? 6.370 -8.139 21.918 1.00 86.44 122 VAL A O 1
ATOM 922 N N . ILE A 1 123 ? 6.184 -6.916 20.040 1.00 88.50 123 ILE A N 1
ATOM 923 C CA . ILE A 1 123 ? 7.166 -5.888 20.398 1.00 88.50 123 ILE A CA 1
ATOM 924 C C . ILE A 1 123 ? 6.488 -4.538 20.636 1.00 88.50 123 ILE A C 1
ATOM 926 O O . ILE A 1 123 ? 5.439 -4.247 20.059 1.00 88.50 123 ILE A O 1
ATOM 930 N N . THR A 1 124 ? 7.099 -3.673 21.445 1.00 85.38 124 THR A N 1
ATOM 931 C CA . THR A 1 124 ? 6.622 -2.292 21.576 1.00 85.38 124 THR A CA 1
ATOM 932 C C . THR A 1 124 ? 6.844 -1.506 20.271 1.00 85.38 124 THR A C 1
ATOM 934 O O . THR A 1 124 ? 7.944 -1.543 19.700 1.00 85.38 124 THR A O 1
ATOM 937 N N . PRO A 1 125 ? 5.842 -0.743 19.795 1.00 75.31 125 PRO A N 1
ATOM 938 C CA . PRO A 1 125 ? 5.931 0.027 18.551 1.00 75.31 125 PRO A CA 1
ATOM 939 C C . PRO A 1 125 ? 6.833 1.271 18.648 1.00 75.31 125 PRO A C 1
ATOM 941 O O . PRO A 1 125 ? 7.083 1.937 17.645 1.00 75.31 125 PRO A O 1
ATOM 944 N N . GLY A 1 126 ? 7.333 1.607 19.839 1.00 82.06 126 GLY A N 1
ATOM 945 C CA . GLY A 1 126 ? 8.249 2.723 20.057 1.00 82.06 126 GLY A CA 1
ATOM 946 C C . GLY A 1 126 ? 8.730 2.804 21.504 1.00 82.06 126 GLY A C 1
ATOM 947 O O . GLY A 1 126 ? 8.432 1.929 22.315 1.00 82.06 126 GLY A O 1
ATOM 948 N N . GLN A 1 127 ? 9.471 3.864 21.835 1.00 89.25 127 GLN A N 1
ATOM 949 C CA . GLN A 1 127 ? 9.811 4.151 23.233 1.00 89.25 127 GLN A CA 1
ATOM 950 C C . GLN A 1 127 ? 8.543 4.533 23.998 1.00 89.25 127 GLN A C 1
ATOM 952 O O . GLN A 1 127 ? 7.803 5.427 23.562 1.00 89.25 127 GLN A O 1
ATOM 957 N N . ALA A 1 128 ? 8.285 3.853 25.111 1.00 95.25 128 ALA A N 1
ATOM 958 C CA . ALA A 1 128 ? 7.055 4.031 25.867 1.00 95.25 128 ALA A CA 1
ATOM 959 C C . ALA A 1 128 ? 7.224 3.723 27.357 1.00 95.25 128 ALA A C 1
ATOM 961 O O . ALA A 1 128 ? 8.098 2.964 27.751 1.00 95.25 128 ALA A O 1
ATOM 962 N N . GLU A 1 129 ? 6.342 4.291 28.167 1.00 97.19 129 GLU A N 1
ATOM 963 C CA . GLU A 1 129 ? 6.123 3.934 29.565 1.00 97.19 129 GLU A CA 1
ATOM 964 C C . GLU A 1 129 ? 4.928 2.978 29.661 1.00 97.19 129 GLU A C 1
ATOM 966 O O . GLU A 1 129 ? 3.881 3.238 29.057 1.00 97.19 129 GLU A O 1
ATOM 971 N N . VAL A 1 130 ? 5.053 1.897 30.427 1.00 97.31 130 VAL A N 1
ATOM 972 C CA . VAL A 1 130 ? 3.920 1.027 30.760 1.00 97.31 130 VAL A CA 1
ATOM 973 C C . VAL A 1 130 ? 3.068 1.724 31.813 1.00 97.31 130 VAL A C 1
ATOM 975 O O . VAL A 1 130 ? 3.518 1.925 32.934 1.00 97.31 130 VAL A O 1
ATOM 978 N N . ILE A 1 131 ? 1.832 2.095 31.482 1.00 96.88 131 ILE A N 1
ATOM 979 C CA . ILE A 1 131 ? 0.950 2.793 32.436 1.00 96.88 131 ILE A CA 1
ATOM 980 C C . ILE A 1 131 ? -0.085 1.890 33.103 1.00 96.88 131 ILE A C 1
ATOM 982 O O . ILE A 1 131 ? -0.671 2.312 34.094 1.00 96.88 131 ILE A O 1
ATOM 986 N N . ASN A 1 132 ? -0.382 0.721 32.531 1.00 96.44 132 ASN A N 1
ATOM 987 C CA . ASN A 1 132 ? -1.380 -0.199 33.077 1.00 96.44 132 ASN A CA 1
ATOM 988 C C . ASN A 1 132 ? -1.218 -1.603 32.483 1.00 96.44 132 ASN A C 1
ATOM 990 O O . ASN A 1 132 ? -1.035 -1.723 31.264 1.00 96.44 132 ASN A O 1
ATOM 994 N N . ILE A 1 133 ? -1.357 -2.638 33.310 1.00 95.94 133 ILE A N 1
ATOM 995 C CA . ILE A 1 133 ? -1.444 -4.039 32.881 1.00 95.94 133 ILE A CA 1
ATOM 996 C C . ILE A 1 133 ? -2.715 -4.660 33.469 1.00 95.94 133 ILE A C 1
ATOM 998 O O . ILE A 1 133 ? -2.867 -4.795 34.679 1.00 95.94 133 ILE A O 1
ATOM 1002 N N . GLU A 1 134 ? -3.625 -5.099 32.601 1.00 91.94 134 GLU A N 1
ATOM 1003 C CA . GLU A 1 134 ? -4.895 -5.716 32.991 1.00 91.94 134 GLU A CA 1
ATOM 1004 C C . GLU A 1 134 ? -5.072 -7.046 32.256 1.00 91.94 134 GLU A C 1
ATOM 1006 O O . GLU A 1 134 ? -5.464 -7.078 31.087 1.00 91.94 134 GLU A O 1
ATOM 1011 N N . GLY A 1 135 ? -4.791 -8.158 32.940 1.00 89.69 135 GLY A N 1
ATOM 1012 C CA . GLY A 1 135 ? -4.938 -9.499 32.372 1.00 89.69 135 GLY A CA 1
ATOM 1013 C C . GLY A 1 135 ? -4.059 -9.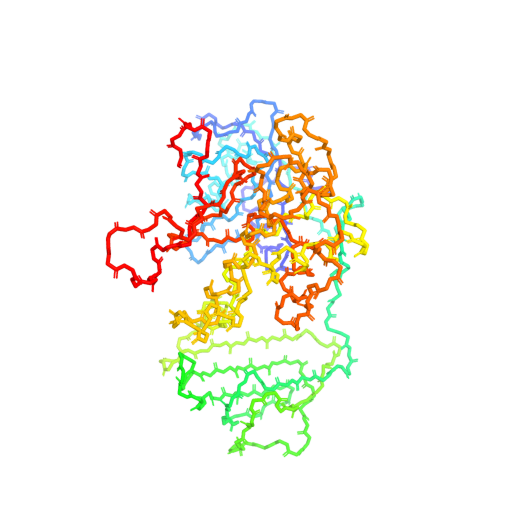699 31.135 1.00 89.69 135 GLY A C 1
ATOM 1014 O O . GLY A 1 135 ? -2.840 -9.609 31.218 1.00 89.69 135 GLY A O 1
ATOM 1015 N N . ASN A 1 136 ? -4.686 -9.962 29.988 1.00 91.00 136 ASN A N 1
ATOM 1016 C CA . ASN A 1 136 ? -4.033 -10.124 28.685 1.00 91.00 136 ASN A CA 1
ATOM 1017 C C . ASN A 1 136 ? -3.905 -8.796 27.911 1.00 91.00 136 ASN A C 1
ATOM 1019 O O . ASN A 1 136 ? -3.914 -8.787 26.675 1.00 91.00 136 ASN A O 1
ATOM 1023 N N . SER A 1 137 ? -3.861 -7.664 28.624 1.00 92.75 137 SER A N 1
ATOM 1024 C CA . SER A 1 137 ? -3.763 -6.342 28.016 1.00 92.75 137 SER A CA 1
ATOM 1025 C C . SER A 1 137 ? -2.743 -5.427 28.678 1.00 92.75 137 SER A C 1
ATOM 1027 O O . SER A 1 137 ? -2.608 -5.392 29.901 1.00 92.75 137 SER A O 1
ATOM 1029 N N . ILE A 1 138 ? -2.041 -4.662 27.846 1.00 95.75 138 ILE A N 1
ATOM 1030 C CA . ILE A 1 138 ? -1.023 -3.693 28.249 1.00 95.75 138 ILE A CA 1
ATOM 1031 C C . ILE A 1 138 ? -1.371 -2.326 27.673 1.00 95.75 138 ILE A C 1
ATOM 1033 O O . ILE A 1 138 ? -1.780 -2.210 26.517 1.00 95.75 138 ILE A O 1
ATOM 1037 N N . THR A 1 139 ? -1.218 -1.276 28.475 1.00 95.81 139 THR A N 1
ATOM 1038 C CA . THR A 1 139 ? -1.376 0.108 28.020 1.00 95.81 139 THR A CA 1
ATOM 1039 C C . THR A 1 139 ? -0.032 0.823 28.085 1.00 95.81 139 THR A C 1
ATOM 1041 O O . THR A 1 139 ? 0.605 0.886 29.134 1.00 95.81 139 THR A O 1
ATOM 1044 N N . LEU A 1 140 ? 0.380 1.386 26.953 1.00 95.19 140 LEU A N 1
ATOM 1045 C CA . LEU A 1 140 ? 1.655 2.066 26.744 1.00 95.19 140 LEU A CA 1
ATOM 1046 C C . LEU A 1 140 ? 1.439 3.561 26.511 1.00 95.19 140 LEU A C 1
ATOM 1048 O O . LEU A 1 140 ? 0.493 3.938 25.821 1.00 95.19 140 LEU A O 1
ATOM 1052 N N . LYS A 1 141 ? 2.307 4.417 27.057 1.00 95.12 141 LYS A N 1
ATOM 1053 C CA . LYS A 1 141 ? 2.347 5.863 26.805 1.00 95.12 141 LYS A CA 1
ATOM 1054 C C . LYS A 1 141 ? 3.637 6.194 26.085 1.00 95.12 141 LYS A C 1
ATOM 1056 O O . LYS A 1 141 ? 4.711 6.012 26.643 1.00 95.12 141 LYS A O 1
ATOM 1061 N N . PHE A 1 142 ? 3.550 6.724 24.875 1.00 93.00 142 PHE A N 1
ATOM 1062 C CA . PHE A 1 142 ? 4.745 7.020 24.089 1.00 93.00 142 PHE A CA 1
ATOM 1063 C C . PHE A 1 142 ? 5.550 8.181 24.677 1.00 93.00 142 PHE A C 1
ATOM 1065 O O . PHE A 1 142 ? 5.001 9.246 24.984 1.00 93.00 142 PHE A O 1
ATOM 1072 N N . THR A 1 143 ? 6.863 7.980 24.787 1.00 91.25 143 THR A N 1
ATOM 1073 C CA . THR A 1 143 ? 7.803 8.935 25.394 1.00 91.25 143 THR A CA 1
ATOM 1074 C C . THR A 1 143 ? 8.748 9.580 24.382 1.00 91.25 143 THR A C 1
ATOM 1076 O O . THR A 1 143 ? 9.269 10.660 24.656 1.00 91.25 143 THR A O 1
ATOM 1079 N N . ALA A 1 144 ? 8.929 8.977 23.201 1.00 85.31 144 ALA A N 1
ATOM 1080 C CA . ALA A 1 144 ? 9.760 9.535 22.135 1.00 85.31 144 ALA A CA 1
ATOM 1081 C C . ALA A 1 144 ? 9.286 10.934 21.692 1.00 85.31 144 ALA A C 1
ATOM 1083 O O . ALA A 1 144 ? 8.088 11.204 21.598 1.00 85.31 144 ALA A O 1
ATOM 1084 N N . GLU A 1 145 ? 10.235 11.809 21.349 1.00 83.00 145 GLU A N 1
ATOM 1085 C CA . GLU A 1 145 ? 9.978 13.160 20.826 1.00 83.00 145 GLU A CA 1
ATOM 1086 C C . GLU A 1 145 ? 9.505 13.123 19.361 1.00 83.00 145 GLU A C 1
ATOM 1088 O O . GLU A 1 145 ? 10.229 13.485 18.436 1.00 83.00 145 GLU A O 1
ATOM 1093 N N . ASN A 1 146 ? 8.282 12.647 19.131 1.00 77.81 146 ASN A N 1
ATOM 1094 C CA . ASN A 1 146 ? 7.653 12.580 17.813 1.00 77.81 146 ASN A CA 1
ATOM 1095 C C . ASN A 1 146 ? 6.142 12.875 17.898 1.00 77.81 146 ASN A C 1
ATOM 1097 O O . ASN A 1 146 ? 5.620 13.244 18.952 1.00 77.81 146 ASN A O 1
ATOM 1101 N N . LYS A 1 147 ? 5.416 12.708 16.782 1.00 74.88 147 LYS A N 1
ATOM 1102 C CA . LYS A 1 147 ? 3.962 12.948 16.723 1.00 74.88 147 LYS A CA 1
ATOM 1103 C C . LYS A 1 147 ? 3.160 12.100 17.718 1.00 74.88 147 LYS A C 1
ATOM 1105 O O . LYS A 1 147 ? 2.085 12.530 18.118 1.00 74.88 147 LYS A O 1
ATOM 1110 N N . ALA A 1 148 ? 3.681 10.938 18.119 1.00 78.38 148 ALA A N 1
ATOM 1111 C CA . ALA A 1 148 ? 3.033 10.025 19.050 1.00 78.38 148 ALA A CA 1
ATOM 1112 C C . ALA A 1 148 ? 3.230 10.404 20.529 1.00 78.38 148 ALA A C 1
ATOM 1114 O O . ALA A 1 148 ? 2.588 9.815 21.396 1.00 78.38 148 ALA A O 1
ATOM 1115 N N . LYS A 1 149 ? 4.096 11.377 20.853 1.00 86.19 149 LYS A N 1
ATOM 1116 C CA . LYS A 1 149 ? 4.438 11.728 22.240 1.00 86.19 149 LYS A CA 1
ATOM 1117 C C . LYS A 1 149 ? 3.195 11.957 23.105 1.00 86.19 149 LYS A C 1
ATOM 1119 O O . LYS A 1 149 ? 2.296 12.715 22.736 1.00 86.19 149 LYS A O 1
ATOM 1124 N N . ASN A 1 150 ? 3.180 11.360 24.298 1.00 87.62 150 ASN A N 1
ATOM 1125 C CA . ASN A 1 150 ? 2.090 11.399 25.284 1.00 87.62 150 ASN A CA 1
ATOM 1126 C C . ASN A 1 150 ? 0.758 10.770 24.837 1.00 87.62 150 ASN A C 1
ATOM 1128 O O . ASN A 1 150 ? -0.213 10.834 25.594 1.00 87.62 150 ASN A O 1
ATOM 1132 N N . MET A 1 151 ? 0.687 10.170 23.651 1.00 88.88 151 MET A N 1
ATOM 1133 C CA . MET A 1 151 ? -0.454 9.351 23.249 1.00 88.88 151 MET A CA 1
ATOM 1134 C C . MET A 1 151 ? -0.376 7.997 23.951 1.00 88.88 151 MET A C 1
ATOM 1136 O O . MET A 1 151 ? 0.711 7.562 24.347 1.00 88.88 151 MET A O 1
ATOM 1140 N N . THR A 1 152 ? -1.522 7.338 24.114 1.00 91.12 152 THR A N 1
ATOM 1141 C CA . THR A 1 152 ? -1.579 6.002 24.712 1.00 91.12 152 THR A CA 1
ATOM 1142 C C . THR A 1 152 ? -2.053 4.956 23.720 1.00 91.12 152 THR A C 1
ATOM 1144 O O . THR A 1 152 ? -2.864 5.242 22.843 1.00 91.12 152 THR A O 1
ATOM 1147 N N . MET A 1 153 ? -1.547 3.737 23.856 1.00 90.88 153 MET A N 1
ATOM 1148 C CA . MET A 1 153 ? -1.958 2.576 23.077 1.00 90.88 153 MET A CA 1
ATOM 1149 C C . MET A 1 153 ? -2.253 1.428 24.032 1.00 90.88 153 MET A C 1
ATOM 1151 O O . MET A 1 153 ? -1.381 1.037 24.801 1.00 90.88 153 MET A O 1
ATOM 1155 N N . LYS A 1 154 ? -3.472 0.893 23.981 1.00 91.81 154 LYS A N 1
ATOM 1156 C CA . LYS A 1 154 ? -3.825 -0.370 24.628 1.00 91.81 154 LYS A CA 1
ATOM 1157 C C . LYS A 1 154 ? -3.699 -1.493 23.604 1.00 91.81 154 LYS A C 1
ATOM 1159 O O . LYS A 1 154 ? -4.250 -1.358 22.515 1.00 91.81 154 LYS A O 1
ATOM 1164 N N . ILE A 1 155 ? -2.999 -2.562 23.959 1.00 90.88 155 ILE A N 1
ATOM 1165 C CA . ILE A 1 155 ? -2.900 -3.803 23.188 1.00 90.88 155 ILE A CA 1
ATOM 1166 C C . ILE A 1 155 ? -3.559 -4.893 24.034 1.00 90.88 155 ILE A C 1
ATOM 1168 O O . ILE A 1 155 ? -3.181 -5.068 25.190 1.00 90.88 155 ILE A O 1
ATOM 1172 N N . GLU A 1 156 ? -4.561 -5.579 23.493 1.00 89.19 156 GLU A N 1
ATOM 1173 C CA . GLU A 1 156 ? -5.299 -6.669 24.146 1.00 89.19 156 GLU A CA 1
ATOM 1174 C C . GLU A 1 156 ? -5.142 -7.964 23.344 1.00 89.19 156 GLU A C 1
ATOM 1176 O O . GLU A 1 156 ? -4.939 -7.903 22.132 1.00 89.19 156 GLU A O 1
ATOM 1181 N N . GLY A 1 157 ? -5.287 -9.115 24.006 1.00 87.50 157 GLY A N 1
ATOM 1182 C CA . GLY A 1 157 ? -5.190 -10.427 23.353 1.00 87.50 157 GLY A CA 1
ATOM 1183 C C . GLY A 1 157 ? -3.759 -10.964 23.277 1.00 87.50 157 GLY A C 1
ATOM 1184 O O . GLY A 1 157 ? -3.420 -11.692 22.351 1.00 87.50 157 GLY A O 1
ATOM 1185 N N . ILE A 1 158 ? -2.893 -10.577 24.222 1.00 92.44 158 ILE A N 1
ATOM 1186 C CA . ILE A 1 158 ? -1.497 -11.031 24.270 1.00 92.44 158 ILE A CA 1
ATOM 1187 C C . ILE A 1 158 ? -1.145 -11.604 25.646 1.00 92.44 158 ILE A C 1
ATOM 1189 O O . ILE A 1 158 ? -1.678 -11.181 26.673 1.00 92.44 158 ILE A O 1
ATOM 1193 N N . SER A 1 159 ? -0.204 -12.543 25.679 1.00 94.62 159 SER A N 1
ATOM 1194 C CA . SER A 1 159 ? 0.452 -12.988 26.905 1.00 94.62 159 SER A CA 1
ATOM 1195 C C . SER A 1 159 ? 1.641 -12.075 27.186 1.00 94.62 159 SER A C 1
ATOM 1197 O O . SER A 1 159 ? 2.658 -12.160 26.504 1.00 94.62 159 SER A O 1
ATOM 1199 N N . ILE A 1 160 ? 1.517 -11.189 28.172 1.00 96.00 160 ILE A N 1
ATOM 1200 C CA . ILE A 1 160 ? 2.557 -10.208 28.518 1.00 96.00 160 ILE A CA 1
ATOM 1201 C C . ILE A 1 160 ? 3.732 -10.917 29.198 1.00 96.00 160 ILE A C 1
ATOM 1203 O O . ILE A 1 160 ? 3.528 -11.813 30.023 1.00 96.00 160 ILE A O 1
ATOM 1207 N N . ASN A 1 161 ? 4.958 -10.524 28.856 1.00 95.38 161 ASN A N 1
ATOM 1208 C CA . ASN A 1 161 ? 6.150 -11.095 29.470 1.00 95.38 161 ASN A CA 1
ATOM 1209 C C . ASN A 1 161 ? 6.182 -10.782 30.983 1.00 95.38 161 ASN A C 1
ATOM 1211 O O . ASN A 1 161 ? 5.891 -9.655 31.384 1.00 95.38 161 ASN A O 1
ATOM 1215 N N . PRO A 1 162 ? 6.541 -11.754 31.842 1.00 92.50 162 PRO A N 1
ATOM 1216 C CA . PRO A 1 162 ? 6.423 -11.620 33.298 1.00 92.50 162 PRO A CA 1
ATOM 1217 C C . PRO A 1 162 ? 7.406 -10.618 33.923 1.00 92.50 162 PRO A C 1
ATOM 1219 O O . PRO A 1 162 ? 7.262 -10.276 35.094 1.00 92.50 162 PRO A O 1
ATOM 1222 N N . ASP A 1 163 ? 8.422 -10.189 33.177 1.00 93.19 163 ASP A N 1
ATOM 1223 C CA . ASP A 1 163 ? 9.396 -9.168 33.559 1.00 93.19 163 ASP A CA 1
ATOM 1224 C C . ASP A 1 163 ? 8.944 -7.738 33.227 1.00 93.19 163 ASP A C 1
ATOM 1226 O O . ASP A 1 163 ? 9.627 -6.801 33.629 1.00 93.19 163 ASP A O 1
ATOM 1230 N N . ILE A 1 164 ? 7.804 -7.563 32.546 1.00 96.06 164 ILE A N 1
ATOM 1231 C CA . ILE A 1 164 ? 7.207 -6.255 32.262 1.00 96.06 164 ILE A CA 1
ATOM 1232 C C . ILE A 1 164 ? 6.209 -5.885 33.363 1.00 96.06 164 ILE A C 1
ATOM 1234 O O . ILE A 1 164 ? 5.243 -6.607 33.618 1.00 96.06 164 ILE A O 1
ATOM 1238 N N . ALA A 1 165 ? 6.411 -4.725 33.983 1.00 95.62 165 ALA A N 1
ATOM 1239 C CA . ALA A 1 165 ? 5.572 -4.179 35.040 1.00 95.62 165 ALA A CA 1
ATOM 1240 C C . ALA A 1 165 ? 5.106 -2.744 34.736 1.00 95.62 165 ALA A C 1
ATOM 1242 O O . ALA A 1 165 ? 5.663 -2.028 33.903 1.00 95.62 165 ALA A O 1
ATOM 1243 N N . GLU A 1 166 ? 4.061 -2.301 35.438 1.00 96.62 166 GLU A N 1
ATOM 1244 C CA . GLU A 1 166 ? 3.642 -0.897 35.410 1.00 96.62 166 GLU A CA 1
ATOM 1245 C C . GLU A 1 166 ? 4.764 0.030 35.896 1.00 96.62 166 GLU A C 1
ATOM 1247 O O . GLU A 1 166 ? 5.412 -0.222 36.910 1.00 96.62 166 GLU A O 1
ATOM 1252 N N . GLY A 1 167 ? 4.964 1.133 35.176 1.00 95.56 167 GLY A N 1
ATOM 1253 C CA . GLY A 1 167 ? 6.040 2.098 35.386 1.00 95.56 167 GLY A CA 1
ATOM 1254 C C . GLY A 1 167 ? 7.301 1.830 34.558 1.00 95.56 167 GLY A C 1
ATOM 1255 O O . GLY A 1 167 ? 8.160 2.714 34.474 1.00 95.56 167 GLY A O 1
ATOM 1256 N N . ASP A 1 168 ? 7.418 0.665 33.914 1.00 97.12 168 ASP A N 1
ATOM 1257 C CA . ASP A 1 168 ? 8.603 0.325 33.127 1.00 97.12 168 ASP A CA 1
ATOM 1258 C C . ASP A 1 168 ? 8.773 1.223 31.902 1.00 97.12 168 ASP A C 1
ATOM 1260 O O . ASP A 1 168 ? 7.814 1.604 31.225 1.00 97.12 168 ASP A O 1
ATOM 1264 N N . GLN A 1 169 ? 10.034 1.533 31.595 1.00 97.06 169 GLN A N 1
ATOM 1265 C CA . GLN A 1 169 ? 10.428 2.262 30.393 1.00 97.06 169 GLN A CA 1
ATOM 1266 C C . GLN A 1 169 ? 10.889 1.274 29.325 1.00 97.06 169 GLN A C 1
ATOM 1268 O O . GLN A 1 169 ? 11.957 0.670 29.437 1.00 97.06 169 GLN A O 1
ATOM 1273 N N . LEU A 1 170 ? 10.097 1.144 28.269 1.00 93.94 170 LEU A N 1
ATOM 1274 C CA . LEU A 1 170 ? 10.351 0.250 27.151 1.00 93.94 170 LEU A CA 1
ATOM 1275 C C . LEU A 1 170 ? 11.146 0.955 26.051 1.00 93.94 170 LEU A C 1
ATOM 1277 O O . LEU A 1 170 ? 10.853 2.096 25.675 1.00 93.94 170 LEU A O 1
ATOM 1281 N N . GLN A 1 171 ? 12.130 0.255 25.490 1.00 89.81 171 GLN A N 1
ATOM 1282 C CA . GLN A 1 171 ? 12.860 0.696 24.301 1.00 89.81 171 GLN A CA 1
ATOM 1283 C C . GLN A 1 171 ? 12.128 0.296 23.024 1.00 89.81 171 GLN A C 1
ATOM 1285 O O . GLN A 1 171 ? 11.424 -0.703 22.994 1.00 89.81 171 GLN A O 1
ATOM 1290 N N . SER A 1 172 ? 12.330 1.039 21.935 1.00 82.38 172 SER A N 1
ATOM 1291 C CA . SER A 1 172 ? 11.745 0.686 20.634 1.00 82.38 172 SER A CA 1
ATOM 1292 C C . SER A 1 172 ? 12.091 -0.754 20.228 1.00 82.38 172 SER A C 1
ATOM 1294 O O . SER A 1 172 ? 13.246 -1.161 20.349 1.00 82.38 172 SER A O 1
ATOM 1296 N N . LYS A 1 173 ? 11.096 -1.501 19.724 1.00 78.69 173 LYS A N 1
ATOM 1297 C CA . LYS A 1 173 ? 11.196 -2.919 19.330 1.00 78.69 173 LYS A CA 1
ATOM 1298 C C . LYS A 1 173 ? 11.533 -3.900 20.463 1.00 78.69 173 LYS A C 1
ATOM 1300 O O . LYS A 1 173 ? 11.874 -5.044 20.183 1.00 78.69 173 LYS A O 1
ATOM 1305 N N . GLN A 1 174 ? 11.435 -3.488 21.726 1.00 87.56 174 GLN A N 1
ATOM 1306 C CA . GLN A 1 174 ? 11.572 -4.403 22.858 1.00 87.56 174 GLN A CA 1
ATOM 1307 C C . GLN A 1 174 ? 10.406 -5.411 22.884 1.00 87.56 174 GLN A C 1
ATOM 1309 O O . GLN A 1 174 ? 9.255 -4.981 22.766 1.00 87.56 174 GLN A O 1
ATOM 1314 N N . PRO A 1 175 ? 10.667 -6.717 23.066 1.00 91.69 175 PRO A N 1
ATOM 1315 C CA . PRO A 1 175 ? 9.624 -7.717 23.282 1.00 91.69 175 PRO A CA 1
ATOM 1316 C C . PRO A 1 175 ? 8.805 -7.418 24.540 1.00 91.69 175 PRO A C 1
ATOM 1318 O O . PRO A 1 175 ? 9.365 -7.170 25.607 1.00 91.69 175 PRO A O 1
ATOM 1321 N N . ILE A 1 176 ? 7.481 -7.449 24.413 1.00 94.25 176 ILE A N 1
ATOM 1322 C CA . ILE A 1 176 ? 6.533 -7.193 25.509 1.00 94.25 176 ILE A CA 1
ATOM 1323 C C . ILE A 1 176 ? 5.648 -8.397 25.823 1.00 94.25 176 ILE A C 1
ATOM 1325 O O . ILE A 1 176 ? 4.989 -8.416 26.860 1.00 94.25 176 ILE A O 1
ATOM 1329 N N . GLY A 1 177 ? 5.611 -9.395 24.944 1.00 93.56 177 GLY A N 1
ATOM 1330 C CA . GLY A 1 177 ? 4.761 -10.562 25.113 1.00 93.56 177 GLY A CA 1
ATOM 1331 C C . GLY A 1 177 ? 4.737 -11.457 23.888 1.00 93.56 177 GLY A C 1
ATOM 1332 O O . GLY A 1 177 ? 5.513 -11.280 22.948 1.00 93.56 177 GLY A O 1
ATOM 1333 N N . THR A 1 178 ? 3.795 -12.389 23.889 1.00 93.12 178 THR A N 1
ATOM 1334 C CA . THR A 1 178 ? 3.494 -13.262 22.758 1.00 93.12 178 THR A CA 1
ATOM 1335 C C . THR A 1 178 ? 2.010 -13.245 22.417 1.00 93.12 178 THR A C 1
ATOM 1337 O O . THR A 1 178 ? 1.156 -12.977 23.264 1.00 93.12 178 THR A O 1
ATOM 1340 N N . THR A 1 179 ? 1.691 -13.507 21.156 1.00 87.44 179 THR A N 1
ATOM 1341 C CA . THR A 1 179 ? 0.316 -13.665 20.677 1.00 87.44 179 THR A CA 1
ATOM 1342 C C . THR A 1 179 ? -0.322 -14.923 21.270 1.00 87.44 179 THR A C 1
ATOM 1344 O O . THR A 1 179 ? 0.354 -15.935 21.487 1.00 87.44 179 THR A O 1
ATOM 1347 N N . THR A 1 180 ? -1.622 -14.868 21.552 1.00 85.50 180 THR A N 1
ATOM 1348 C CA . THR A 1 180 ? -2.418 -16.031 21.976 1.00 85.50 180 THR A CA 1
ATOM 1349 C C . THR A 1 180 ? -3.289 -16.524 20.816 1.00 85.50 180 THR A C 1
ATOM 1351 O O . THR A 1 180 ? -3.123 -16.079 19.683 1.00 85.50 180 THR A O 1
ATOM 1354 N N . ASP A 1 181 ? -4.213 -17.446 21.093 1.00 82.44 181 ASP A N 1
ATOM 1355 C CA . ASP A 1 181 ? -5.254 -17.852 20.140 1.00 82.44 181 ASP A CA 1
ATOM 1356 C C . ASP A 1 181 ? -6.390 -16.806 20.010 1.00 82.44 181 ASP A C 1
ATOM 1358 O O . ASP A 1 181 ? -7.316 -17.001 19.222 1.00 82.44 181 ASP A O 1
ATOM 1362 N N . ASP A 1 182 ? -6.351 -15.720 20.796 1.00 78.12 182 ASP A N 1
ATOM 1363 C CA . ASP A 1 182 ? -7.352 -14.649 20.772 1.00 78.12 182 ASP A CA 1
ATOM 1364 C C . ASP A 1 182 ? -7.033 -13.588 19.703 1.00 78.12 182 ASP A C 1
ATOM 1366 O O . ASP A 1 182 ? -5.877 -13.335 19.360 1.00 78.12 182 ASP A O 1
ATOM 1370 N N . ASP A 1 183 ? -8.066 -12.880 19.238 1.00 75.50 183 ASP A N 1
ATOM 1371 C CA . ASP A 1 183 ? -7.891 -11.703 18.386 1.00 75.50 183 ASP A CA 1
ATOM 1372 C C . ASP A 1 183 ? -7.137 -10.582 19.121 1.00 75.50 183 ASP A C 1
ATOM 1374 O O . ASP A 1 183 ? -7.494 -10.193 20.240 1.00 75.50 183 ASP A O 1
ATOM 1378 N N . ILE A 1 184 ? -6.157 -9.978 18.444 1.00 77.62 184 ILE A N 1
ATOM 1379 C CA . ILE A 1 184 ? -5.438 -8.812 18.966 1.00 77.62 184 ILE A CA 1
ATOM 1380 C C . ILE A 1 184 ? -6.252 -7.544 18.715 1.00 77.62 184 ILE A C 1
ATOM 1382 O O . ILE A 1 184 ? -6.606 -7.228 17.577 1.00 77.62 184 ILE A O 1
ATOM 1386 N N . LYS A 1 185 ? -6.493 -6.763 19.772 1.00 78.12 185 LYS A N 1
ATOM 1387 C CA . LYS A 1 185 ? -7.139 -5.445 19.673 1.00 78.12 185 LYS A CA 1
ATOM 1388 C C . LYS A 1 185 ? -6.156 -4.349 20.033 1.00 78.12 185 LYS A C 1
ATOM 1390 O O . LYS A 1 185 ? -5.506 -4.406 21.073 1.00 78.12 185 LYS A O 1
ATOM 1395 N N . ILE A 1 186 ? -6.089 -3.325 19.188 1.00 82.81 186 ILE A N 1
ATOM 1396 C CA . ILE A 1 186 ? -5.265 -2.140 19.418 1.00 82.81 186 ILE A CA 1
ATOM 1397 C C . ILE A 1 186 ? -6.184 -0.930 19.538 1.00 82.81 186 ILE A C 1
ATOM 1399 O O . ILE A 1 186 ? -6.999 -0.664 18.658 1.00 82.81 186 ILE A O 1
ATOM 1403 N N . LEU A 1 187 ? -6.041 -0.179 20.627 1.00 79.62 187 LEU A N 1
ATOM 1404 C CA . LEU A 1 187 ? -6.807 1.034 20.881 1.00 79.62 187 LEU A CA 1
ATOM 1405 C C . LEU A 1 187 ? -5.868 2.191 21.199 1.00 79.62 187 LEU A C 1
ATOM 1407 O O . LEU A 1 187 ? -5.288 2.253 22.285 1.00 79.62 187 LEU A O 1
ATOM 1411 N N . MET A 1 188 ? -5.755 3.133 20.266 1.00 80.50 188 MET A N 1
ATOM 1412 C CA . MET A 1 188 ? -4.937 4.329 20.436 1.00 80.50 188 MET A CA 1
ATOM 1413 C C . MET A 1 188 ? -5.784 5.511 20.923 1.00 80.50 188 MET A C 1
ATOM 1415 O O . MET A 1 188 ? -6.932 5.690 20.505 1.00 80.50 188 MET A O 1
ATOM 1419 N N . ARG A 1 189 ? -5.222 6.328 21.816 1.00 78.12 189 ARG A N 1
ATOM 1420 C CA . ARG A 1 189 ? -5.828 7.573 22.291 1.00 78.12 189 ARG A CA 1
ATOM 1421 C C . ARG A 1 189 ? -4.845 8.727 22.240 1.00 78.12 189 ARG A C 1
ATOM 1423 O O . ARG A 1 189 ? -3.662 8.565 22.539 1.00 78.12 189 ARG A O 1
ATOM 1430 N N . ASP A 1 190 ? -5.357 9.906 21.914 1.00 75.50 190 ASP A N 1
ATOM 1431 C CA . ASP A 1 190 ? -4.573 11.134 21.947 1.00 75.50 190 ASP A CA 1
ATOM 1432 C C . ASP A 1 190 ? -4.299 11.609 23.391 1.00 75.50 190 ASP A C 1
ATOM 1434 O O . ASP A 1 190 ? -4.766 11.034 24.380 1.00 75.50 190 ASP A O 1
ATOM 1438 N N . GLN A 1 191 ? -3.562 12.713 23.525 1.00 78.00 191 GLN A N 1
ATOM 1439 C CA . GLN A 1 191 ? -3.247 13.324 24.824 1.00 78.00 191 GLN A CA 1
ATOM 1440 C C . GLN A 1 191 ? -4.494 13.788 25.604 1.00 78.00 191 GLN A C 1
ATOM 1442 O O . GLN A 1 191 ? -4.437 13.971 26.820 1.00 78.00 191 GLN A O 1
ATOM 1447 N N . LYS A 1 192 ? -5.626 13.989 24.917 1.00 72.38 192 LYS A N 1
ATOM 1448 C CA . LYS A 1 192 ? -6.920 14.385 25.487 1.00 72.38 192 LYS A CA 1
ATOM 1449 C C . LYS A 1 192 ? -7.826 13.181 25.765 1.00 72.38 192 LYS A C 1
ATOM 1451 O O . LYS A 1 192 ? -8.975 13.374 26.156 1.00 72.38 192 LYS A O 1
ATOM 1456 N N . LYS A 1 193 ? -7.306 11.955 25.624 1.00 71.81 193 LYS A N 1
ATOM 1457 C CA . LYS A 1 193 ? -8.018 10.676 25.774 1.00 71.81 193 LYS A CA 1
ATOM 1458 C C . LYS A 1 193 ? -9.086 10.419 24.703 1.00 71.81 193 LYS A C 1
ATOM 1460 O O . LYS A 1 193 ? -9.896 9.508 24.882 1.00 71.81 193 LYS A O 1
ATOM 1465 N N . ALA A 1 194 ? -9.095 11.174 23.604 1.00 64.44 194 ALA A N 1
ATOM 1466 C CA . ALA A 1 194 ? -9.964 10.888 22.471 1.00 64.44 194 ALA A CA 1
ATOM 1467 C C . ALA A 1 194 ? -9.491 9.607 21.776 1.00 64.44 194 ALA A C 1
ATOM 1469 O O . ALA A 1 194 ? -8.290 9.418 21.580 1.00 64.44 194 ALA A O 1
ATOM 1470 N N . ILE A 1 195 ? -10.431 8.724 21.429 1.00 67.69 195 ILE A N 1
ATOM 1471 C CA . ILE A 1 195 ? -10.136 7.522 20.645 1.00 67.69 195 ILE A CA 1
ATOM 1472 C C . ILE A 1 195 ? -9.708 7.956 19.247 1.00 67.69 195 ILE A C 1
ATOM 1474 O O . ILE A 1 195 ? -10.363 8.781 18.610 1.00 67.69 195 ILE A O 1
ATOM 1478 N N . ILE A 1 196 ? -8.609 7.383 18.778 1.00 59.19 196 ILE A N 1
ATOM 1479 C CA . ILE A 1 196 ? -8.106 7.600 17.431 1.00 59.19 196 ILE A CA 1
ATOM 1480 C C . ILE A 1 196 ? -8.674 6.491 16.558 1.00 59.19 196 ILE A C 1
ATOM 1482 O O . ILE A 1 196 ? -8.234 5.347 16.627 1.00 59.19 196 ILE A O 1
ATOM 1486 N N . ASN A 1 197 ? -9.684 6.840 15.763 1.00 44.69 197 ASN A N 1
ATOM 1487 C CA . ASN A 1 197 ? -10.394 5.887 14.907 1.00 44.69 197 ASN A CA 1
ATOM 1488 C C . ASN A 1 197 ? -9.562 5.442 13.690 1.00 44.69 197 ASN A C 1
ATOM 1490 O O . ASN A 1 197 ? -9.802 4.366 13.158 1.00 44.69 197 ASN A O 1
ATOM 1494 N N . ASN A 1 198 ? -8.565 6.238 13.292 1.00 53.78 198 ASN A N 1
ATOM 1495 C CA . ASN A 1 198 ? -7.589 5.905 12.257 1.00 53.78 198 ASN A CA 1
ATOM 1496 C C . ASN A 1 198 ? -6.197 5.848 12.887 1.00 53.78 198 ASN A C 1
ATOM 1498 O O . ASN A 1 198 ? -5.455 6.831 12.876 1.00 53.78 198 ASN A O 1
ATOM 1502 N N . VAL A 1 199 ? -5.838 4.705 13.471 1.00 45.03 199 VAL A N 1
ATOM 1503 C CA . VAL A 1 199 ? -4.480 4.499 14.007 1.00 45.03 199 VAL A CA 1
ATOM 1504 C C . VAL A 1 199 ? -3.408 4.683 12.917 1.00 45.03 199 VAL A C 1
ATOM 1506 O O . VAL A 1 199 ? -2.316 5.165 13.211 1.00 45.03 199 VAL A O 1
ATOM 1509 N N . GLU A 1 200 ? -3.769 4.423 11.655 1.00 45.16 200 GLU A N 1
ATOM 1510 C CA . GLU A 1 200 ? -2.956 4.634 10.447 1.00 45.16 200 GLU A CA 1
ATOM 1511 C C . GLU A 1 200 ? -2.565 6.104 10.198 1.00 45.16 200 GLU A C 1
ATOM 1513 O O . GLU A 1 200 ? -1.537 6.365 9.587 1.00 45.16 200 GLU A O 1
ATOM 1518 N N . ASP A 1 201 ? -3.319 7.087 10.711 1.00 40.03 201 ASP A N 1
ATOM 1519 C CA . ASP A 1 201 ? -2.953 8.512 10.581 1.00 40.03 201 ASP A CA 1
ATOM 1520 C C . ASP A 1 201 ? -1.757 8.888 11.491 1.00 40.03 201 ASP A C 1
ATOM 1522 O O . ASP A 1 201 ? -1.136 9.946 11.335 1.00 40.03 201 ASP A O 1
ATOM 1526 N N . TYR A 1 202 ? -1.438 8.027 12.467 1.00 41.94 202 TYR A N 1
ATOM 1527 C CA . TYR A 1 202 ? -0.435 8.252 13.516 1.00 41.94 202 TYR A CA 1
ATOM 1528 C C . TYR A 1 202 ? 0.672 7.201 13.534 1.00 41.94 202 TYR A C 1
ATOM 1530 O O . TYR A 1 202 ? 1.788 7.492 13.976 1.00 41.94 202 TYR A O 1
ATOM 1538 N N . MET A 1 203 ? 0.398 6.004 13.019 1.00 37.81 203 MET A N 1
ATOM 1539 C CA . MET A 1 203 ? 1.438 5.139 12.498 1.00 37.81 203 MET A CA 1
ATOM 1540 C C . MET A 1 203 ? 1.946 5.802 11.229 1.00 37.81 203 MET A C 1
ATOM 1542 O O . MET A 1 203 ? 1.340 5.705 10.172 1.00 37.81 203 MET A O 1
ATOM 1546 N N . VAL A 1 204 ? 3.085 6.488 11.326 1.00 34.44 204 VAL A N 1
ATOM 1547 C CA . VAL A 1 204 ? 3.886 6.747 10.132 1.00 34.44 204 VAL A CA 1
ATOM 1548 C C . VAL A 1 204 ? 4.396 5.385 9.668 1.00 34.44 204 VAL A C 1
ATOM 1550 O O . VAL A 1 204 ? 5.542 5.010 9.896 1.00 34.44 204 VAL A O 1
ATOM 1553 N N . VAL A 1 205 ? 3.536 4.618 9.002 1.00 30.84 205 VAL A N 1
ATOM 1554 C CA . VAL A 1 205 ? 4.014 3.911 7.834 1.00 30.84 205 VAL A CA 1
ATOM 1555 C C . VAL A 1 205 ? 4.509 5.053 6.958 1.00 30.84 205 VAL A C 1
ATOM 1557 O O . VAL A 1 205 ? 3.755 5.977 6.651 1.00 30.84 205 VAL A O 1
ATOM 1560 N N . ASN A 1 206 ? 5.786 5.056 6.592 1.00 32.56 206 ASN A N 1
ATOM 1561 C CA . ASN A 1 206 ? 6.226 5.825 5.434 1.00 32.56 206 ASN A CA 1
ATOM 1562 C C . ASN A 1 206 ? 5.546 5.210 4.194 1.00 32.56 206 ASN A C 1
ATOM 1564 O O . ASN A 1 206 ? 6.192 4.680 3.300 1.00 32.56 206 ASN A O 1
ATOM 1568 N N . SER A 1 207 ? 4.216 5.220 4.135 1.00 33.97 207 SER A N 1
ATOM 1569 C CA . SER A 1 207 ? 3.437 4.891 2.962 1.00 33.97 207 SER A CA 1
ATOM 1570 C C . SER A 1 207 ? 3.368 6.159 2.130 1.00 33.97 207 SER A C 1
ATOM 1572 O O . SER A 1 207 ? 2.301 6.719 1.894 1.00 33.97 207 SER A O 1
ATOM 1574 N N . LYS A 1 208 ? 4.532 6.606 1.653 1.00 35.12 208 LYS A N 1
ATOM 1575 C CA . LYS A 1 208 ? 4.552 7.398 0.427 1.00 35.12 208 LYS A CA 1
ATOM 1576 C C . LYS A 1 208 ? 4.117 6.572 -0.781 1.00 35.12 208 LYS A C 1
ATOM 1578 O O . LYS A 1 208 ? 3.928 7.154 -1.829 1.00 35.12 208 LYS A O 1
ATOM 1583 N N . ASN A 1 209 ? 3.893 5.259 -0.667 1.00 40.84 209 ASN A N 1
ATOM 1584 C CA . ASN A 1 209 ? 3.500 4.447 -1.812 1.00 40.84 209 ASN A CA 1
ATOM 1585 C C . ASN A 1 209 ? 2.536 3.322 -1.446 1.00 40.84 209 ASN A C 1
ATOM 1587 O O . ASN A 1 209 ? 2.963 2.233 -1.077 1.00 40.84 209 ASN A O 1
ATOM 1591 N N . ILE A 1 210 ? 1.236 3.546 -1.639 1.00 40.31 210 ILE A N 1
ATOM 1592 C CA . ILE A 1 210 ? 0.337 2.448 -2.015 1.00 40.31 210 ILE A CA 1
ATOM 1593 C C . ILE A 1 210 ? -0.411 2.857 -3.281 1.00 40.31 210 ILE A C 1
ATOM 1595 O O . ILE A 1 210 ? -1.587 3.202 -3.274 1.00 40.31 210 ILE A O 1
ATOM 1599 N N . LEU A 1 211 ? 0.310 2.770 -4.394 1.00 43.94 211 LEU A N 1
ATOM 1600 C CA . LEU A 1 211 ? -0.245 2.249 -5.635 1.00 43.94 211 LEU A CA 1
ATOM 1601 C C . LEU A 1 211 ? 0.566 0.995 -5.971 1.00 43.94 211 LEU A C 1
ATOM 1603 O O . LEU A 1 211 ? 1.460 1.022 -6.813 1.00 43.94 211 LEU A O 1
ATOM 1607 N N . SER A 1 212 ? 0.310 -0.102 -5.247 1.00 46.25 212 SER A N 1
ATOM 1608 C CA . SER A 1 212 ? 0.882 -1.407 -5.585 1.00 46.25 212 SER A CA 1
ATOM 1609 C C . SER A 1 212 ? 0.105 -2.008 -6.757 1.00 46.25 212 SER A C 1
ATOM 1611 O O . SER A 1 212 ? -0.801 -2.826 -6.590 1.00 46.25 212 SER A O 1
ATOM 1613 N N . VAL A 1 213 ? 0.455 -1.586 -7.961 1.00 56.59 213 VAL A N 1
ATOM 1614 C CA . VAL A 1 213 ? 0.307 -2.425 -9.149 1.00 56.59 213 VAL A CA 1
ATOM 1615 C C . VAL A 1 213 ? 1.560 -3.296 -9.251 1.00 56.59 213 VAL A C 1
ATOM 1617 O O . VAL A 1 213 ? 2.672 -2.855 -8.958 1.00 56.59 213 VAL A O 1
ATOM 1620 N N . SER A 1 214 ? 1.367 -4.573 -9.572 1.00 66.69 214 SER A N 1
ATOM 1621 C CA . SER A 1 214 ? 2.461 -5.516 -9.807 1.00 66.69 214 SER A CA 1
ATOM 1622 C C . SER A 1 214 ? 3.310 -5.040 -10.981 1.00 66.69 214 SER A C 1
ATOM 1624 O O . SER A 1 214 ? 2.741 -4.668 -12.008 1.00 66.69 214 SER A O 1
ATOM 1626 N N . GLN A 1 215 ? 4.636 -5.103 -10.848 1.00 81.88 215 GLN A N 1
ATOM 1627 C CA . GLN A 1 215 ? 5.579 -4.803 -11.925 1.00 81.88 215 GLN A CA 1
ATOM 1628 C C . GLN A 1 215 ? 5.230 -5.607 -13.200 1.00 81.88 215 GLN A C 1
ATOM 1630 O O . GLN A 1 215 ? 5.274 -6.838 -13.163 1.00 81.88 215 GLN A O 1
ATOM 1635 N N . PRO A 1 216 ? 4.842 -4.955 -14.316 1.00 82.69 216 PRO A N 1
ATOM 1636 C CA . PRO A 1 216 ? 4.440 -5.667 -15.531 1.00 82.69 216 PRO A CA 1
ATOM 1637 C C . PRO A 1 216 ? 5.615 -6.188 -16.368 1.00 82.69 216 PRO A C 1
ATOM 1639 O O . PRO A 1 216 ? 5.401 -7.034 -17.237 1.00 82.69 216 PRO A O 1
ATOM 1642 N N . TYR A 1 217 ? 6.840 -5.698 -16.148 1.00 87.12 217 TYR A N 1
ATOM 1643 C CA . TYR A 1 217 ? 8.028 -6.248 -16.796 1.00 87.12 217 TYR A CA 1
ATOM 1644 C C . TYR A 1 217 ? 8.464 -7.543 -16.099 1.00 87.12 217 TYR A C 1
ATOM 1646 O O . TYR A 1 217 ? 8.594 -7.593 -14.878 1.00 87.12 217 TYR A O 1
ATOM 1654 N N . ASN A 1 218 ? 8.709 -8.602 -16.870 1.00 89.94 218 ASN A N 1
ATOM 1655 C CA . ASN A 1 218 ? 9.150 -9.884 -16.325 1.00 89.94 218 ASN A CA 1
ATOM 1656 C C . ASN A 1 218 ? 10.673 -9.889 -16.128 1.00 89.94 218 ASN A C 1
ATOM 1658 O O . ASN A 1 218 ? 11.413 -10.230 -17.049 1.00 89.94 218 ASN A O 1
ATOM 1662 N N . PHE A 1 219 ? 11.124 -9.490 -14.940 1.00 92.38 219 PHE A N 1
ATOM 1663 C CA . PHE A 1 219 ? 12.544 -9.393 -14.601 1.00 92.38 219 PHE A CA 1
ATOM 1664 C C . PHE A 1 219 ? 13.237 -10.755 -14.507 1.00 92.38 219 PHE A C 1
ATOM 1666 O O . PHE A 1 219 ? 12.758 -11.678 -13.848 1.00 92.38 219 PHE A O 1
ATOM 1673 N N . THR A 1 220 ? 14.429 -10.838 -15.088 1.00 93.56 220 THR A N 1
ATOM 1674 C CA . THR A 1 220 ? 15.448 -11.834 -14.741 1.00 93.56 220 THR A CA 1
ATOM 1675 C C . THR A 1 220 ? 16.413 -11.281 -13.688 1.00 93.56 220 THR A C 1
ATOM 1677 O O . THR A 1 220 ? 16.422 -10.084 -13.406 1.00 93.56 220 THR A O 1
ATOM 1680 N N . GLN A 1 221 ? 17.261 -12.132 -13.103 1.00 90.81 221 GLN A N 1
ATOM 1681 C CA . GLN A 1 221 ? 18.314 -11.655 -12.198 1.00 90.81 221 GLN A CA 1
ATOM 1682 C C . GLN A 1 221 ? 19.307 -10.729 -12.925 1.00 90.81 221 GLN A C 1
ATOM 1684 O O . GLN A 1 221 ? 19.706 -9.703 -12.375 1.00 90.81 221 GLN A O 1
ATOM 1689 N N . ASP A 1 222 ? 19.635 -11.047 -14.180 1.00 90.81 222 ASP A N 1
ATOM 1690 C CA . ASP A 1 222 ? 20.520 -10.235 -15.020 1.00 90.81 222 ASP A CA 1
ATOM 1691 C C . ASP A 1 222 ? 19.916 -8.848 -15.298 1.00 90.81 222 ASP A C 1
ATOM 1693 O O . ASP A 1 222 ? 20.635 -7.851 -15.305 1.00 90.81 222 ASP A O 1
ATOM 1697 N N . ASP A 1 223 ? 18.589 -8.757 -15.460 1.00 94.25 223 ASP A N 1
ATOM 1698 C CA . ASP A 1 223 ? 17.873 -7.482 -15.602 1.00 94.25 223 ASP A CA 1
ATOM 1699 C C . ASP A 1 223 ? 17.996 -6.606 -14.345 1.00 94.25 223 ASP A C 1
ATOM 1701 O O . ASP A 1 223 ? 18.172 -5.391 -14.450 1.00 94.25 223 ASP A O 1
ATOM 1705 N N . VAL A 1 224 ? 17.927 -7.207 -13.151 1.00 95.31 224 VAL A N 1
ATOM 1706 C CA . VAL A 1 224 ? 18.093 -6.476 -11.882 1.00 95.31 224 VAL A CA 1
ATOM 1707 C C . VAL A 1 224 ? 19.510 -5.922 -11.773 1.00 95.31 224 VAL A C 1
ATOM 1709 O O . VAL A 1 224 ? 19.685 -4.742 -11.470 1.00 95.31 224 VAL A O 1
ATOM 1712 N N . GLU A 1 225 ? 20.525 -6.731 -12.082 1.00 93.25 225 GLU A N 1
ATOM 1713 C CA . GLU A 1 225 ? 21.915 -6.267 -12.110 1.00 93.25 225 GLU A CA 1
ATOM 1714 C C . GLU A 1 225 ? 22.144 -5.173 -13.160 1.00 93.25 225 GLU A C 1
ATOM 1716 O O . GLU A 1 225 ? 22.903 -4.231 -12.917 1.00 93.25 225 GLU A O 1
ATOM 1721 N N . LEU A 1 226 ? 21.480 -5.267 -14.315 1.00 92.44 226 LEU A N 1
ATOM 1722 C CA . LEU A 1 226 ? 21.552 -4.264 -15.374 1.00 92.44 226 LEU A CA 1
ATOM 1723 C C . LEU A 1 226 ? 20.978 -2.915 -14.919 1.00 92.44 226 LEU A C 1
ATOM 1725 O O . LEU A 1 226 ? 21.608 -1.877 -15.128 1.00 92.44 226 LEU A O 1
ATOM 1729 N N . ILE A 1 227 ? 19.824 -2.929 -14.243 1.00 94.81 227 ILE A N 1
ATOM 1730 C CA . ILE A 1 227 ? 19.234 -1.734 -13.623 1.00 94.81 227 ILE A CA 1
ATOM 1731 C C . ILE A 1 227 ? 20.154 -1.174 -12.541 1.00 94.81 227 ILE A C 1
ATOM 1733 O O . ILE A 1 227 ? 20.372 0.035 -12.495 1.00 94.81 227 ILE A O 1
ATOM 1737 N N . ALA A 1 228 ? 20.740 -2.029 -11.702 1.00 94.81 228 ALA A N 1
ATOM 1738 C CA . ALA A 1 228 ? 21.683 -1.583 -10.685 1.00 94.81 228 ALA A CA 1
ATOM 1739 C C . ALA A 1 228 ? 22.888 -0.875 -11.331 1.00 94.81 228 ALA A C 1
ATOM 1741 O O . ALA A 1 228 ? 23.251 0.226 -10.929 1.00 94.81 228 ALA A O 1
ATOM 1742 N N . LYS A 1 229 ? 23.471 -1.432 -12.399 1.00 91.88 229 LYS A N 1
ATOM 1743 C CA . LYS A 1 229 ? 24.564 -0.770 -13.134 1.00 91.88 229 LYS A CA 1
ATOM 1744 C C . LYS A 1 229 ? 24.134 0.569 -13.735 1.00 91.88 229 LYS A C 1
ATOM 1746 O O . LYS A 1 229 ? 24.897 1.528 -13.653 1.00 91.88 229 LYS A O 1
ATOM 1751 N N . LEU A 1 230 ? 22.909 0.662 -14.260 1.00 91.00 230 LEU A N 1
ATOM 1752 C CA . LEU A 1 230 ? 22.346 1.920 -14.766 1.00 91.00 230 LEU A CA 1
ATOM 1753 C C . LEU A 1 230 ? 22.278 2.978 -13.672 1.00 91.00 230 LEU A C 1
ATOM 1755 O O . LEU A 1 230 ? 22.779 4.085 -13.852 1.00 91.00 230 LEU A O 1
ATOM 1759 N N . ILE A 1 231 ? 21.709 2.626 -12.526 1.00 91.75 231 ILE A N 1
ATOM 1760 C CA . ILE A 1 231 ? 21.568 3.550 -11.405 1.00 91.75 231 ILE A CA 1
ATOM 1761 C C . ILE A 1 231 ? 22.950 3.928 -10.858 1.00 91.75 231 ILE A C 1
ATOM 1763 O O . ILE A 1 231 ? 23.193 5.099 -10.598 1.00 91.75 231 ILE A O 1
ATOM 1767 N N . ALA A 1 232 ? 23.894 2.990 -10.743 1.00 91.00 232 ALA A N 1
ATOM 1768 C CA . ALA A 1 232 ? 25.259 3.296 -10.316 1.00 91.00 232 ALA A CA 1
ATOM 1769 C C . ALA A 1 232 ? 25.992 4.259 -11.265 1.00 91.00 232 ALA A C 1
ATOM 1771 O O . ALA A 1 232 ? 26.792 5.062 -10.786 1.00 91.00 232 ALA A O 1
ATOM 1772 N N . HIS A 1 233 ? 25.741 4.167 -12.575 1.00 86.25 233 HIS A N 1
ATOM 1773 C CA . HIS A 1 233 ? 26.374 5.013 -13.588 1.00 86.25 233 HIS A CA 1
ATOM 1774 C C . HIS A 1 233 ? 25.727 6.400 -13.678 1.00 86.25 233 HIS A C 1
ATOM 1776 O O . HIS A 1 233 ? 26.418 7.415 -13.641 1.00 86.25 233 HIS A O 1
ATOM 1782 N N . GLU A 1 234 ? 24.400 6.448 -13.784 1.00 81.62 234 GLU A N 1
ATOM 1783 C CA . GLU A 1 234 ? 23.666 7.681 -14.079 1.00 81.62 234 GLU A CA 1
ATOM 1784 C C . GLU A 1 234 ? 23.229 8.421 -12.810 1.00 81.62 234 GLU A C 1
ATOM 1786 O O . GLU A 1 234 ? 23.222 9.654 -12.792 1.00 81.62 234 GLU A O 1
ATOM 1791 N N . MET A 1 235 ? 22.858 7.675 -11.757 1.00 82.38 235 MET A N 1
ATOM 1792 C CA . MET A 1 235 ? 21.956 8.153 -10.701 1.00 82.38 235 MET A CA 1
ATOM 1793 C C . MET A 1 235 ? 22.216 7.616 -9.293 1.00 82.38 235 MET A C 1
ATOM 1795 O O . MET A 1 235 ? 21.282 7.360 -8.533 1.00 82.38 235 MET A O 1
ATOM 1799 N N . ARG A 1 236 ? 23.489 7.439 -8.927 1.00 88.19 236 ARG A N 1
ATOM 1800 C CA . ARG A 1 236 ? 23.870 6.771 -7.676 1.00 88.19 236 ARG A CA 1
ATOM 1801 C C . ARG A 1 236 ? 23.401 7.561 -6.437 1.00 88.19 236 ARG A C 1
ATOM 1803 O O . ARG A 1 236 ? 23.982 8.622 -6.180 1.00 88.19 236 ARG A O 1
ATOM 1810 N N . PRO A 1 237 ? 22.467 7.040 -5.609 1.00 89.00 237 PRO A N 1
ATOM 1811 C CA . PRO A 1 237 ? 21.891 7.772 -4.474 1.00 89.00 237 PRO A CA 1
ATOM 1812 C C . PRO A 1 237 ? 22.931 8.314 -3.484 1.00 89.00 237 PRO A C 1
ATOM 1814 O O . PRO A 1 237 ? 22.906 9.484 -3.113 1.00 89.00 237 PRO A O 1
ATOM 1817 N N . SER A 1 238 ? 23.924 7.516 -3.104 1.00 88.44 238 SER A N 1
ATOM 1818 C CA . SER A 1 238 ? 25.005 7.961 -2.212 1.00 88.44 238 SER A CA 1
ATOM 1819 C C . SER A 1 238 ? 25.824 9.144 -2.756 1.00 88.44 238 SER A C 1
ATOM 1821 O O . SER A 1 238 ? 26.265 10.001 -1.983 1.00 88.44 238 SER A O 1
ATOM 1823 N N . VAL A 1 239 ? 26.000 9.256 -4.078 1.00 85.94 239 VAL A N 1
ATOM 1824 C CA . VAL A 1 239 ? 26.645 10.423 -4.714 1.00 85.94 239 VAL A CA 1
ATOM 1825 C C . VAL A 1 239 ? 25.705 11.625 -4.705 1.00 85.94 239 VAL A C 1
ATOM 1827 O O . VAL A 1 239 ? 26.148 12.741 -4.445 1.00 85.94 239 VAL A O 1
ATOM 1830 N N . LEU A 1 240 ? 24.404 11.402 -4.910 1.00 80.31 240 LEU A N 1
ATOM 1831 C CA . LEU A 1 240 ? 23.372 12.438 -4.806 1.00 80.31 240 LEU A CA 1
ATOM 1832 C C . LEU A 1 240 ? 23.380 13.109 -3.426 1.00 80.31 240 LEU A C 1
ATOM 1834 O O . LEU A 1 240 ? 23.343 14.334 -3.315 1.00 80.31 240 LEU A O 1
ATOM 1838 N N . VAL A 1 241 ? 23.505 12.317 -2.367 1.00 81.31 241 VAL A N 1
ATOM 1839 C CA . VAL A 1 241 ? 23.587 12.845 -1.002 1.00 81.31 241 VAL A CA 1
ATOM 1840 C C . VAL A 1 241 ? 24.918 13.561 -0.777 1.00 81.31 241 VAL A C 1
ATOM 1842 O O . VAL A 1 241 ? 24.946 14.735 -0.410 1.00 81.31 241 VAL A O 1
ATOM 1845 N N . SER A 1 242 ? 26.037 12.878 -1.029 1.00 82.69 242 SER A N 1
ATOM 1846 C CA . SER A 1 242 ? 27.365 13.370 -0.640 1.00 82.69 242 SER A CA 1
ATOM 1847 C C . SER A 1 242 ? 27.891 14.531 -1.488 1.00 82.69 242 SER A C 1
ATOM 1849 O O . SER A 1 242 ? 28.483 15.460 -0.941 1.00 82.69 242 SER A O 1
ATOM 1851 N N . ALA A 1 243 ? 27.691 14.504 -2.806 1.00 77.56 243 ALA A N 1
ATOM 1852 C CA . ALA A 1 243 ? 28.221 15.520 -3.715 1.00 77.56 243 ALA A CA 1
ATOM 1853 C C . ALA A 1 243 ? 27.245 16.682 -3.942 1.00 77.56 243 ALA A C 1
ATOM 1855 O O . ALA A 1 243 ? 27.672 17.785 -4.287 1.00 77.56 243 ALA A O 1
ATOM 1856 N N . TYR A 1 244 ? 25.946 16.442 -3.748 1.00 71.50 244 TYR A N 1
ATOM 1857 C CA . TYR A 1 244 ? 24.891 17.368 -4.160 1.00 71.50 244 TYR A CA 1
ATOM 1858 C C . TYR A 1 244 ? 23.945 17.784 -3.029 1.00 71.50 244 TYR A C 1
ATOM 1860 O O . TYR A 1 244 ? 23.085 18.632 -3.250 1.00 71.50 244 TYR A O 1
ATOM 1868 N N . GLY A 1 245 ? 24.126 17.258 -1.812 1.00 72.00 245 GLY A N 1
ATOM 1869 C CA . GLY A 1 245 ? 23.401 17.712 -0.624 1.00 72.00 245 GLY A CA 1
ATOM 1870 C C . GLY A 1 245 ? 21.911 17.375 -0.630 1.00 72.00 245 GLY A C 1
ATOM 1871 O O . GLY A 1 245 ? 21.141 18.025 0.078 1.00 72.00 245 GLY A O 1
ATOM 1872 N N . MET A 1 246 ? 21.490 16.387 -1.423 1.00 74.62 246 MET A N 1
ATOM 1873 C CA . MET A 1 246 ? 20.136 15.845 -1.325 1.00 74.62 246 MET A CA 1
ATOM 1874 C C . MET A 1 246 ? 19.938 15.095 -0.016 1.00 74.62 246 MET A C 1
ATOM 1876 O O . MET A 1 246 ? 20.879 14.531 0.542 1.00 74.62 246 MET A O 1
ATOM 1880 N N . ASN A 1 247 ? 18.692 15.048 0.449 1.00 80.19 247 ASN A N 1
ATOM 1881 C CA . ASN A 1 247 ? 18.339 14.080 1.476 1.00 80.19 247 ASN A CA 1
ATOM 1882 C C . ASN A 1 247 ? 18.328 12.660 0.877 1.00 80.19 247 ASN A C 1
ATOM 1884 O O . ASN A 1 247 ? 18.156 12.477 -0.328 1.00 80.19 247 ASN A O 1
ATOM 1888 N N . GLU A 1 248 ? 18.536 11.664 1.735 1.00 80.56 248 GLU A N 1
ATOM 1889 C CA . GLU A 1 248 ? 18.657 10.254 1.341 1.00 80.56 248 GLU A CA 1
ATOM 1890 C C . GLU A 1 248 ? 17.400 9.717 0.641 1.00 80.56 248 GLU A C 1
ATOM 1892 O O . GLU A 1 248 ? 17.506 8.912 -0.281 1.00 80.56 248 GLU A O 1
ATOM 1897 N N . GLU A 1 249 ? 16.218 10.191 1.039 1.00 79.12 249 GLU A N 1
ATOM 1898 C CA . GLU A 1 249 ? 14.938 9.740 0.490 1.00 79.12 249 GLU A CA 1
ATOM 1899 C C . GLU A 1 249 ? 14.756 10.201 -0.963 1.00 79.12 249 GLU A C 1
ATOM 1901 O O . GLU A 1 249 ? 14.521 9.383 -1.850 1.00 79.12 249 GLU A O 1
ATOM 1906 N N . ASP A 1 250 ? 14.949 11.492 -1.231 1.00 75.25 250 ASP A N 1
ATOM 1907 C CA . ASP A 1 250 ? 14.853 12.063 -2.577 1.00 75.25 250 ASP A CA 1
ATOM 1908 C C . ASP A 1 250 ? 15.949 11.504 -3.498 1.00 75.25 250 ASP A C 1
ATOM 1910 O O . ASP A 1 250 ? 15.711 11.267 -4.683 1.00 75.25 250 ASP A O 1
ATOM 1914 N N . ALA A 1 251 ? 17.143 11.245 -2.955 1.00 79.88 251 ALA A N 1
ATOM 1915 C CA . ALA A 1 251 ? 18.227 10.595 -3.685 1.00 79.88 251 ALA A CA 1
ATOM 1916 C C . ALA A 1 251 ? 17.866 9.160 -4.110 1.00 79.88 251 ALA A C 1
ATOM 1918 O O . ALA A 1 251 ? 18.171 8.739 -5.228 1.00 79.88 251 ALA A O 1
ATOM 1919 N N . MET A 1 252 ? 17.199 8.410 -3.233 1.00 85.94 252 MET A N 1
ATOM 1920 C CA . MET A 1 252 ? 16.726 7.062 -3.532 1.00 85.94 252 MET A CA 1
ATOM 1921 C C . MET A 1 252 ? 15.620 7.079 -4.597 1.00 85.94 252 MET A C 1
ATOM 1923 O O . MET A 1 252 ? 15.661 6.293 -5.545 1.00 85.94 252 MET A O 1
ATOM 1927 N N . GLU A 1 253 ? 14.659 8.000 -4.495 1.00 82.19 253 GLU A N 1
ATOM 1928 C CA . GLU A 1 253 ? 13.603 8.155 -5.503 1.00 82.19 253 GLU A CA 1
ATOM 1929 C C . GLU A 1 253 ? 14.170 8.567 -6.870 1.00 82.19 253 GLU A C 1
ATOM 1931 O O . GLU A 1 253 ? 13.768 8.008 -7.890 1.00 82.19 253 GLU A O 1
ATOM 1936 N N . ALA A 1 254 ? 15.172 9.449 -6.916 1.00 80.44 254 ALA A N 1
ATOM 1937 C CA . ALA A 1 254 ? 15.871 9.796 -8.155 1.00 80.44 254 ALA A CA 1
ATOM 1938 C C . ALA A 1 254 ? 16.529 8.571 -8.820 1.00 80.44 254 ALA A C 1
ATOM 1940 O O . ALA A 1 254 ? 16.399 8.372 -10.033 1.00 80.44 254 ALA A O 1
ATOM 1941 N N . GLY A 1 255 ? 17.172 7.707 -8.026 1.00 88.00 255 GLY A N 1
ATOM 1942 C CA . GLY A 1 255 ? 17.695 6.424 -8.499 1.00 88.00 255 GLY A CA 1
ATOM 1943 C C . GLY A 1 255 ? 16.602 5.531 -9.094 1.00 88.00 255 GLY A C 1
ATOM 1944 O O . GLY A 1 255 ? 16.759 4.996 -10.194 1.00 88.00 255 GLY A O 1
ATOM 1945 N N . LYS A 1 256 ? 15.450 5.433 -8.419 1.00 89.94 256 LYS A N 1
ATOM 1946 C CA . LYS A 1 256 ? 14.303 4.649 -8.902 1.00 89.94 256 LYS A CA 1
ATOM 1947 C C . LYS A 1 256 ? 13.736 5.187 -10.215 1.00 89.94 256 LYS A C 1
ATOM 1949 O O . LYS A 1 256 ? 13.494 4.400 -11.129 1.00 89.94 256 LYS A O 1
ATOM 1954 N N . VAL A 1 257 ? 13.564 6.507 -10.344 1.00 86.75 257 VAL A N 1
ATOM 1955 C CA . VAL A 1 257 ? 13.119 7.147 -11.598 1.00 86.75 257 VAL A CA 1
ATOM 1956 C C . VAL A 1 257 ? 14.025 6.737 -12.755 1.00 86.75 257 VAL A C 1
ATOM 1958 O O . VAL A 1 257 ? 13.528 6.379 -13.824 1.00 86.75 257 VAL A O 1
ATOM 1961 N N . CYS A 1 258 ? 15.343 6.724 -12.531 1.00 88.50 258 CYS A N 1
ATOM 1962 C CA . CYS A 1 258 ? 16.301 6.346 -13.561 1.00 88.50 258 CYS A CA 1
ATOM 1963 C C . CYS A 1 258 ? 16.091 4.921 -14.076 1.00 88.50 258 CYS A C 1
ATOM 1965 O O . CYS A 1 258 ? 16.008 4.704 -15.289 1.00 88.50 258 CYS A O 1
ATOM 1967 N N . GLY A 1 259 ? 15.924 3.963 -13.165 1.00 92.81 259 GLY A N 1
ATOM 1968 C CA . GLY A 1 259 ? 15.620 2.588 -13.541 1.00 92.81 259 GLY A CA 1
ATOM 1969 C C . GLY A 1 259 ? 14.257 2.447 -14.226 1.00 92.81 259 GLY A C 1
ATOM 1970 O O . GLY A 1 259 ? 14.161 1.808 -15.274 1.00 92.81 259 GLY A O 1
ATOM 1971 N N . TYR A 1 260 ? 13.206 3.091 -13.706 1.00 92.19 260 TYR A N 1
ATOM 1972 C CA . TYR A 1 260 ? 11.866 2.999 -14.294 1.00 92.19 260 TYR A CA 1
ATOM 1973 C C . TYR A 1 260 ? 11.769 3.593 -15.700 1.00 92.19 260 TYR A C 1
ATOM 1975 O O . TYR A 1 260 ? 10.992 3.083 -16.503 1.00 92.19 260 TYR A O 1
ATOM 1983 N N . VAL A 1 261 ? 12.566 4.609 -16.048 1.00 89.50 261 VAL A N 1
ATOM 1984 C CA . VAL A 1 261 ? 12.632 5.107 -17.433 1.00 89.50 261 VAL A CA 1
ATOM 1985 C C . VAL A 1 261 ? 13.081 4.002 -18.392 1.00 89.50 261 VAL A C 1
ATOM 1987 O O . VAL A 1 261 ? 12.460 3.829 -19.442 1.00 89.50 261 VAL A O 1
ATOM 1990 N N . LEU A 1 262 ? 14.101 3.212 -18.035 1.00 92.50 262 LEU A N 1
ATOM 1991 C CA . LEU A 1 262 ? 14.543 2.091 -18.871 1.00 92.50 262 LEU A CA 1
ATOM 1992 C C . LEU A 1 262 ? 13.457 1.009 -18.978 1.00 92.50 262 LEU A C 1
ATOM 1994 O O . LEU A 1 262 ? 13.167 0.526 -20.074 1.00 92.50 262 LEU A O 1
ATOM 1998 N N . VAL A 1 263 ? 12.812 0.673 -17.858 1.00 94.00 263 VAL A N 1
ATOM 1999 C CA . VAL A 1 263 ? 11.716 -0.312 -17.814 1.00 94.00 263 VAL A CA 1
ATOM 2000 C C . VAL A 1 263 ? 10.544 0.121 -18.690 1.00 94.00 263 VAL A C 1
ATOM 2002 O O . VAL A 1 263 ? 10.048 -0.658 -19.504 1.00 94.00 263 VAL A O 1
ATOM 2005 N N . ASN A 1 264 ? 10.126 1.380 -18.578 1.00 89.12 264 ASN A N 1
ATOM 2006 C CA . ASN A 1 264 ? 9.045 1.937 -19.380 1.00 89.12 264 ASN A CA 1
ATOM 2007 C C . ASN A 1 264 ? 9.385 1.887 -20.869 1.00 89.12 264 ASN A C 1
ATOM 2009 O O . ASN A 1 264 ? 8.548 1.464 -21.666 1.00 89.12 264 ASN A O 1
ATOM 2013 N N . ARG A 1 265 ? 10.624 2.234 -21.244 1.00 88.56 265 ARG A N 1
ATOM 2014 C CA . ARG A 1 265 ? 11.101 2.130 -22.628 1.00 88.56 265 ARG A CA 1
ATOM 2015 C C . ARG A 1 265 ? 11.022 0.707 -23.170 1.00 88.56 265 ARG A C 1
ATOM 2017 O O . ARG A 1 265 ? 10.592 0.534 -24.309 1.00 88.56 265 ARG A O 1
ATOM 2024 N N . ALA A 1 266 ? 11.388 -0.295 -22.374 1.00 90.12 266 ALA A N 1
ATOM 2025 C CA . ALA A 1 266 ? 11.306 -1.695 -22.783 1.00 90.12 266 ALA A CA 1
ATOM 2026 C C . ALA A 1 266 ? 9.846 -2.136 -22.971 1.00 90.12 266 ALA A C 1
ATOM 2028 O O . ALA A 1 266 ? 9.496 -2.709 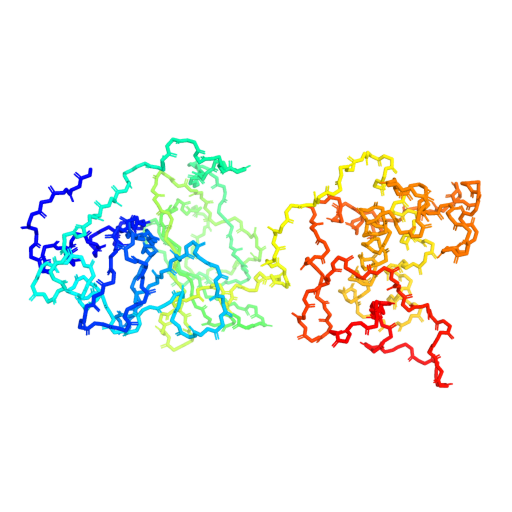-24.002 1.00 90.12 266 ALA A O 1
ATOM 2029 N N . LEU A 1 267 ? 8.967 -1.778 -22.031 1.00 86.31 267 LEU A N 1
ATOM 2030 C CA . LEU A 1 267 ? 7.542 -2.115 -22.089 1.00 86.31 267 LEU A CA 1
ATOM 2031 C C . LEU A 1 267 ? 6.819 -1.507 -23.296 1.00 86.31 267 LEU A C 1
ATOM 2033 O O . LEU A 1 267 ? 5.923 -2.142 -23.848 1.00 86.31 267 LEU A O 1
ATOM 2037 N N . VAL A 1 268 ? 7.194 -0.295 -23.717 1.00 83.31 268 VAL A N 1
ATOM 2038 C CA . VAL A 1 268 ? 6.564 0.379 -24.868 1.00 83.31 268 VAL A CA 1
ATOM 2039 C C . VAL A 1 268 ? 7.328 0.200 -26.182 1.00 83.31 268 VAL A C 1
ATOM 2041 O O . VAL A 1 268 ? 6.926 0.779 -27.190 1.00 83.31 268 VAL A O 1
ATOM 2044 N N . ASN A 1 269 ? 8.422 -0.572 -26.192 1.00 84.62 269 ASN A N 1
ATOM 2045 C CA . ASN A 1 269 ? 9.342 -0.686 -27.329 1.00 84.62 269 ASN A CA 1
ATOM 2046 C C . ASN A 1 269 ? 9.766 0.693 -27.873 1.00 84.62 269 ASN A C 1
ATOM 2048 O O . ASN A 1 269 ? 9.556 1.037 -29.042 1.00 84.62 269 ASN A O 1
ATOM 2052 N N . TYR A 1 270 ? 10.321 1.525 -26.994 1.00 83.25 270 TYR A N 1
ATOM 2053 C CA . TYR A 1 270 ? 10.631 2.912 -27.310 1.00 83.25 270 TYR A CA 1
ATOM 2054 C C . TYR A 1 270 ? 11.565 3.032 -28.519 1.00 83.25 270 TYR A C 1
ATOM 2056 O O . TYR A 1 270 ? 12.616 2.386 -28.594 1.00 83.25 270 TYR A O 1
ATOM 2064 N N . SER A 1 271 ? 11.155 3.871 -29.475 1.00 83.56 271 SER A N 1
ATOM 2065 C CA . SER A 1 271 ? 11.825 4.086 -30.766 1.00 83.56 271 SER A CA 1
ATOM 2066 C C . SER A 1 271 ? 12.105 2.805 -31.574 1.00 83.56 271 SER A C 1
ATOM 2068 O O . SER A 1 271 ? 12.943 2.822 -32.470 1.00 83.56 271 SER A O 1
ATOM 2070 N N . GLY A 1 272 ? 11.411 1.698 -31.282 1.00 84.50 272 GLY A N 1
ATOM 2071 C CA . GLY A 1 272 ? 11.580 0.426 -31.986 1.00 84.50 272 GLY A CA 1
ATOM 2072 C C . GLY A 1 272 ? 12.878 -0.323 -31.668 1.00 84.50 272 GLY A C 1
ATOM 2073 O O . GLY A 1 272 ? 13.261 -1.191 -32.447 1.00 84.50 272 GLY A O 1
ATOM 2074 N N . ASN A 1 273 ? 13.562 0.007 -30.566 1.00 87.25 273 ASN A N 1
ATOM 2075 C CA . ASN A 1 273 ? 14.865 -0.587 -30.244 1.00 87.25 273 ASN A CA 1
ATOM 2076 C C . ASN A 1 273 ? 14.786 -1.998 -29.649 1.00 87.25 273 ASN A C 1
ATOM 2078 O O . ASN A 1 273 ? 15.806 -2.669 -29.613 1.00 87.25 273 ASN A O 1
ATOM 2082 N N . GLY A 1 274 ? 13.611 -2.462 -29.220 1.00 87.19 274 GLY A N 1
ATOM 2083 C CA . GLY A 1 274 ? 13.417 -3.772 -28.600 1.00 87.19 274 GLY A CA 1
ATOM 2084 C C . GLY A 1 274 ? 12.626 -3.693 -27.297 1.00 87.19 274 GLY A C 1
ATOM 2085 O O . GLY A 1 274 ? 12.354 -2.612 -26.769 1.00 87.19 274 GLY A O 1
ATOM 2086 N N . THR A 1 275 ? 12.230 -4.857 -26.788 1.00 89.69 275 THR A N 1
ATOM 2087 C CA . THR A 1 275 ? 11.390 -4.983 -25.584 1.00 89.69 275 THR A CA 1
ATOM 2088 C C . THR A 1 275 ? 12.148 -5.505 -24.369 1.00 89.69 275 THR A C 1
ATOM 2090 O O . THR A 1 275 ? 11.522 -5.805 -23.357 1.00 89.69 275 THR A O 1
ATOM 2093 N N . THR A 1 276 ? 13.471 -5.649 -24.454 1.00 93.50 276 THR A N 1
ATOM 2094 C CA . THR A 1 276 ? 14.312 -6.001 -23.304 1.00 93.50 276 THR A CA 1
ATOM 2095 C C . THR A 1 276 ? 14.998 -4.760 -22.738 1.00 93.50 276 THR A C 1
ATOM 2097 O O . THR A 1 276 ? 15.202 -3.768 -23.445 1.00 93.50 276 THR A O 1
ATOM 2100 N N . LEU A 1 277 ? 15.376 -4.805 -21.458 1.00 93.75 277 LEU A N 1
ATOM 2101 C CA . LEU A 1 277 ? 16.167 -3.732 -20.849 1.00 93.75 277 LEU A CA 1
ATOM 2102 C C . LEU A 1 277 ? 17.519 -3.574 -21.543 1.00 93.75 277 LEU A C 1
ATOM 2104 O O . LEU A 1 277 ? 17.967 -2.449 -21.742 1.00 93.75 277 LEU A O 1
ATOM 2108 N N . LEU A 1 278 ? 18.141 -4.683 -21.953 1.00 91.06 278 LEU A N 1
ATOM 2109 C CA . LEU A 1 278 ? 19.421 -4.662 -22.653 1.00 91.06 278 LEU A CA 1
ATOM 2110 C C . LEU A 1 278 ? 19.323 -3.954 -24.009 1.00 91.06 278 LEU A C 1
ATOM 2112 O O . LEU A 1 278 ? 20.156 -3.101 -24.308 1.00 91.06 278 LEU A O 1
ATOM 2116 N N . ASP A 1 279 ? 18.288 -4.258 -24.794 1.00 89.81 279 ASP A N 1
ATOM 2117 C CA . ASP A 1 279 ? 18.053 -3.618 -26.091 1.00 89.81 279 ASP A CA 1
ATOM 2118 C C . ASP A 1 279 ? 17.898 -2.097 -25.955 1.00 89.81 279 ASP A C 1
ATOM 2120 O O . ASP A 1 279 ? 18.483 -1.323 -26.713 1.00 89.81 279 ASP A O 1
ATOM 2124 N N . GLN A 1 280 ? 17.118 -1.658 -24.963 1.00 90.69 280 GLN A N 1
ATOM 2125 C CA . GLN A 1 280 ? 16.890 -0.236 -24.709 1.00 90.69 280 GLN A CA 1
ATOM 2126 C C . GLN A 1 280 ? 18.124 0.454 -24.133 1.00 90.69 280 GLN A C 1
ATOM 2128 O O . GLN A 1 280 ? 18.409 1.596 -24.490 1.00 90.69 280 GLN A O 1
ATOM 2133 N N . LEU A 1 281 ? 18.884 -0.232 -23.280 1.00 88.75 281 LEU A N 1
ATOM 2134 C CA . LEU A 1 281 ? 20.097 0.318 -22.693 1.00 88.75 281 LEU A CA 1
ATOM 2135 C C . LEU A 1 281 ? 21.164 0.552 -23.768 1.00 88.75 281 LEU A C 1
ATOM 2137 O O . LEU A 1 281 ? 21.752 1.628 -23.824 1.00 88.75 281 LEU A O 1
ATOM 2141 N N . CYS A 1 282 ? 21.373 -0.427 -24.652 1.00 86.19 282 CYS A N 1
ATOM 2142 C CA . CYS A 1 282 ? 22.364 -0.360 -25.727 1.00 86.19 282 CYS A CA 1
ATOM 2143 C C . CYS A 1 282 ? 21.910 0.457 -26.949 1.00 86.19 282 CYS A C 1
ATOM 2145 O O . CYS A 1 282 ? 22.670 0.595 -27.913 1.00 86.19 282 CYS A O 1
ATOM 2147 N N . ALA A 1 283 ? 20.691 1.002 -26.936 1.00 85.56 283 ALA A N 1
ATOM 2148 C CA . ALA A 1 283 ? 20.173 1.795 -28.037 1.00 85.56 283 ALA A CA 1
ATOM 2149 C C . ALA A 1 283 ? 20.977 3.105 -28.218 1.00 85.56 283 ALA A C 1
ATOM 2151 O O . ALA A 1 283 ? 21.180 3.852 -27.252 1.00 85.56 283 ALA A O 1
ATOM 2152 N N . PRO A 1 284 ? 21.399 3.445 -29.453 1.00 81.44 284 PRO A N 1
ATOM 2153 C CA . PRO A 1 284 ? 22.242 4.609 -29.700 1.00 81.44 284 PRO A CA 1
ATOM 2154 C C . PRO A 1 284 ? 21.646 5.916 -29.171 1.00 81.44 284 PRO A C 1
ATOM 2156 O O . PRO A 1 284 ? 20.516 6.283 -29.493 1.00 81.44 284 PRO A O 1
ATOM 2159 N N . GLY A 1 285 ? 22.441 6.653 -28.394 1.00 75.00 285 GLY A N 1
ATOM 2160 C CA . GLY A 1 285 ? 22.079 7.986 -27.904 1.00 75.00 285 GLY A CA 1
ATOM 2161 C C . GLY A 1 285 ? 21.092 8.002 -26.733 1.00 75.00 285 GLY A C 1
ATOM 2162 O O . GLY A 1 285 ? 20.690 9.089 -26.322 1.00 75.00 285 GLY A O 1
ATOM 2163 N N . GLN A 1 286 ? 20.715 6.840 -26.184 1.00 76.19 286 GLN A N 1
ATOM 2164 C CA . GLN A 1 286 ? 19.850 6.766 -25.004 1.00 76.19 286 GLN A CA 1
ATOM 2165 C C . GLN A 1 286 ? 20.604 6.972 -23.684 1.00 76.19 286 GLN A C 1
ATOM 2167 O O . GLN A 1 286 ? 20.086 7.666 -22.808 1.00 76.19 286 GLN A O 1
ATOM 2172 N N . TYR A 1 287 ? 21.806 6.401 -23.560 1.00 77.88 287 TYR A N 1
ATOM 2173 C CA . TYR A 1 287 ? 22.678 6.502 -22.385 1.00 77.88 287 TYR A CA 1
ATOM 2174 C C . TYR A 1 287 ? 24.142 6.634 -22.815 1.00 77.88 287 TYR A C 1
ATOM 2176 O O . TYR A 1 287 ? 24.560 6.068 -23.830 1.00 77.88 287 TYR A O 1
ATOM 2184 N N . ALA A 1 288 ? 24.931 7.404 -22.065 1.00 70.56 288 ALA A N 1
ATOM 2185 C CA . ALA A 1 288 ? 26.339 7.605 -22.387 1.00 70.56 288 ALA A CA 1
ATOM 2186 C C . ALA A 1 288 ? 27.123 6.306 -22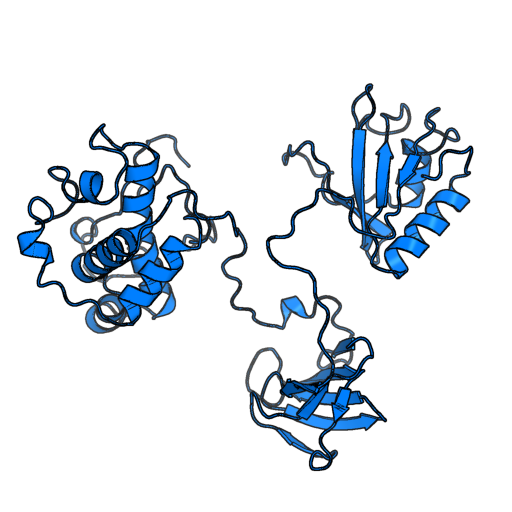.136 1.00 70.56 288 ALA A C 1
ATOM 2188 O O . ALA A 1 288 ? 27.010 5.700 -21.077 1.00 70.56 288 ALA A O 1
ATOM 2189 N N . GLY A 1 289 ? 27.894 5.855 -23.127 1.00 67.38 289 GLY A N 1
ATOM 2190 C CA . GLY A 1 289 ? 28.751 4.669 -23.000 1.00 67.38 289 GLY A CA 1
ATOM 2191 C C . GLY A 1 289 ? 28.038 3.308 -22.997 1.00 67.38 289 GLY A C 1
ATOM 2192 O O . GLY A 1 289 ? 28.668 2.256 -23.046 1.00 67.38 289 GLY A O 1
ATOM 2193 N N . ALA A 1 290 ? 26.704 3.286 -23.022 1.00 65.50 290 ALA A N 1
ATOM 2194 C CA . ALA A 1 290 ? 25.922 2.047 -23.007 1.00 65.50 290 ALA A CA 1
ATOM 2195 C C . ALA A 1 290 ? 25.964 1.241 -24.317 1.00 65.50 290 ALA A C 1
ATOM 2197 O O . ALA A 1 290 ? 25.535 0.088 -24.360 1.00 65.50 290 ALA A O 1
ATOM 2198 N N . ASN A 1 291 ? 26.532 1.812 -25.383 1.00 59.97 291 ASN A N 1
ATOM 2199 C CA . ASN A 1 291 ? 26.636 1.177 -26.698 1.00 59.97 291 ASN A CA 1
ATOM 2200 C C . ASN A 1 291 ? 27.483 -0.113 -26.672 1.00 59.97 291 ASN A C 1
ATOM 2202 O O . ASN A 1 291 ? 27.430 -0.897 -27.619 1.00 59.97 291 ASN A O 1
ATOM 2206 N N . THR A 1 292 ? 28.278 -0.334 -25.614 1.00 64.12 292 THR A N 1
ATOM 2207 C CA . THR A 1 292 ? 28.967 -1.605 -25.367 1.00 64.12 292 THR A CA 1
ATOM 2208 C C . THR A 1 292 ? 28.862 -1.995 -23.889 1.00 64.12 292 THR A C 1
ATOM 2210 O O . THR A 1 292 ? 29.230 -1.227 -23.004 1.00 64.12 292 THR A O 1
ATOM 2213 N N . LEU A 1 293 ? 28.426 -3.229 -23.600 1.00 66.56 293 LEU A N 1
ATOM 2214 C CA . LEU A 1 293 ? 28.388 -3.782 -22.231 1.00 66.56 293 LEU A CA 1
ATOM 2215 C C . LEU A 1 293 ? 29.759 -3.775 -21.527 1.00 66.56 293 LEU A C 1
ATOM 2217 O O . LEU A 1 293 ? 29.841 -3.915 -20.309 1.00 66.56 293 LEU A O 1
ATOM 2221 N N . GLN A 1 294 ? 30.843 -3.619 -22.288 1.00 72.38 294 GLN A N 1
ATOM 2222 C CA . GLN A 1 294 ? 32.209 -3.615 -21.785 1.00 72.38 294 GLN A CA 1
ATOM 2223 C C . GLN A 1 294 ? 32.515 -2.394 -20.907 1.00 72.38 294 GLN A C 1
ATOM 2225 O O . GLN A 1 294 ? 33.212 -2.542 -19.907 1.00 72.38 294 GLN A O 1
ATOM 2230 N N . GLU A 1 295 ? 31.954 -1.223 -21.221 1.00 68.75 295 GLU A N 1
ATOM 2231 C CA . GLU A 1 295 ? 32.094 -0.018 -20.385 1.00 68.75 295 GLU A CA 1
ATOM 2232 C C . GLU A 1 295 ? 31.329 -0.154 -19.056 1.00 68.75 295 GLU A C 1
ATOM 2234 O O . GLU A 1 295 ? 31.690 0.439 -18.042 1.00 68.75 295 GLU A O 1
ATOM 2239 N N . TRP A 1 296 ? 30.318 -1.022 -19.035 1.00 77.00 296 TRP A N 1
ATOM 2240 C CA . TRP A 1 296 ? 29.432 -1.249 -17.895 1.00 77.00 296 TRP A CA 1
ATOM 2241 C C . TRP A 1 296 ? 29.884 -2.413 -17.007 1.00 77.00 296 TRP A C 1
ATOM 2243 O O . TRP A 1 296 ? 29.407 -2.574 -15.884 1.00 77.00 296 TRP A O 1
ATOM 2253 N N . ALA A 1 297 ? 30.841 -3.217 -17.479 1.00 76.00 297 ALA A N 1
ATOM 2254 C CA . ALA A 1 297 ? 31.377 -4.361 -16.749 1.00 76.00 297 ALA A CA 1
ATOM 2255 C C . ALA A 1 297 ? 32.157 -3.958 -15.485 1.00 76.00 297 ALA A C 1
ATOM 2257 O O . ALA A 1 297 ? 32.226 -4.742 -14.542 1.00 76.00 297 ALA A O 1
ATOM 2258 N N . SER A 1 298 ? 32.728 -2.749 -15.452 1.00 81.44 298 SER A N 1
ATOM 2259 C CA . SER A 1 298 ? 33.485 -2.224 -14.307 1.00 81.44 298 SER A CA 1
ATOM 2260 C C . SER A 1 298 ? 32.661 -1.354 -13.356 1.00 81.44 298 SER A C 1
ATOM 2262 O O . SER A 1 298 ? 33.218 -0.820 -12.398 1.00 81.44 298 SER A O 1
ATOM 2264 N N . VAL A 1 299 ? 31.365 -1.159 -13.620 1.00 86.94 299 VAL A N 1
ATOM 2265 C CA . VAL A 1 299 ? 30.511 -0.333 -12.761 1.00 86.94 299 VAL A CA 1
ATOM 2266 C C . VAL A 1 299 ? 30.265 -1.065 -11.445 1.00 86.94 299 VAL A C 1
ATOM 2268 O O . VAL A 1 299 ? 29.683 -2.149 -11.412 1.00 86.94 299 VAL A O 1
ATOM 2271 N N . GLU A 1 300 ? 30.718 -0.457 -10.353 1.00 89.88 300 GLU A N 1
ATOM 2272 C CA . GLU A 1 300 ? 30.510 -0.975 -9.006 1.00 89.88 300 GLU A CA 1
ATOM 2273 C C . GLU A 1 300 ? 29.048 -0.798 -8.577 1.00 89.88 300 GLU A C 1
ATOM 2275 O O . GLU A 1 300 ? 28.515 0.320 -8.585 1.00 89.88 300 GLU A O 1
ATOM 2280 N N . ILE A 1 301 ? 28.423 -1.904 -8.169 1.00 92.94 301 ILE A N 1
ATOM 2281 C CA . ILE A 1 301 ? 27.081 -1.926 -7.590 1.00 92.94 301 ILE A CA 1
ATOM 2282 C C . ILE A 1 301 ? 27.215 -1.803 -6.073 1.00 92.94 301 ILE A C 1
ATOM 2284 O O . ILE A 1 301 ? 27.679 -2.721 -5.399 1.00 92.94 301 ILE A O 1
ATOM 2288 N N . THR A 1 302 ? 26.799 -0.663 -5.538 1.00 92.56 302 THR A N 1
ATOM 2289 C CA . THR A 1 302 ? 26.761 -0.401 -4.098 1.00 92.56 302 THR A CA 1
ATOM 2290 C C . THR A 1 302 ? 25.421 -0.854 -3.491 1.00 92.56 302 THR A C 1
ATOM 2292 O O . THR A 1 302 ? 24.446 -1.037 -4.226 1.00 92.56 302 THR A O 1
ATOM 2295 N N . PRO A 1 303 ? 25.328 -1.058 -2.160 1.00 93.38 303 PRO A N 1
ATOM 2296 C CA . PRO A 1 303 ? 24.099 -1.549 -1.527 1.00 93.38 303 PRO A CA 1
ATOM 2297 C C . PRO A 1 303 ? 22.856 -0.680 -1.774 1.00 93.38 303 PRO A C 1
ATOM 2299 O O . PRO A 1 303 ? 21.799 -1.223 -2.072 1.00 93.38 303 PRO A O 1
ATOM 2302 N N . ASP A 1 304 ? 22.991 0.649 -1.729 1.00 88.38 304 ASP A N 1
ATOM 2303 C CA . ASP A 1 304 ? 21.918 1.621 -2.018 1.00 88.38 304 ASP A CA 1
ATOM 2304 C C . ASP A 1 304 ? 21.386 1.493 -3.454 1.00 88.38 304 ASP A C 1
ATOM 2306 O O . ASP A 1 304 ? 20.196 1.642 -3.722 1.00 88.38 304 ASP A O 1
ATOM 2310 N N . VAL A 1 305 ? 22.274 1.176 -4.392 1.00 93.88 305 VAL A N 1
ATOM 2311 C CA . VAL A 1 305 ? 21.925 0.979 -5.797 1.00 93.88 305 VAL A CA 1
ATOM 2312 C C . VAL A 1 305 ? 21.197 -0.349 -6.014 1.00 93.88 305 VAL A C 1
ATOM 2314 O O . VAL A 1 305 ? 20.211 -0.397 -6.752 1.00 93.88 305 VAL A O 1
ATOM 2317 N N . MET A 1 306 ? 21.663 -1.426 -5.374 1.00 94.75 306 MET A N 1
ATOM 2318 C CA . MET A 1 306 ? 20.987 -2.725 -5.442 1.00 94.75 306 MET A CA 1
ATOM 2319 C C . MET A 1 306 ? 19.606 -2.666 -4.777 1.00 94.75 306 MET A C 1
ATOM 2321 O O . MET A 1 306 ? 18.645 -3.201 -5.321 1.00 94.75 306 MET A O 1
ATOM 2325 N N . GLU A 1 307 ? 19.478 -1.947 -3.660 1.00 92.38 307 GLU A N 1
ATOM 2326 C CA . GLU A 1 307 ? 18.193 -1.703 -2.998 1.00 92.38 307 GLU A CA 1
ATOM 2327 C C . GLU A 1 307 ? 17.174 -1.053 -3.949 1.00 92.38 307 GLU A C 1
ATOM 2329 O O . GLU A 1 307 ? 16.037 -1.521 -4.064 1.00 92.38 307 GLU A O 1
ATOM 2334 N N . ALA A 1 308 ? 17.584 -0.023 -4.695 1.00 92.12 308 ALA A N 1
ATOM 2335 C CA . ALA A 1 308 ? 16.729 0.609 -5.697 1.00 92.12 308 ALA A CA 1
ATOM 2336 C C . ALA A 1 308 ? 16.333 -0.363 -6.825 1.00 92.12 308 ALA A C 1
ATOM 2338 O O . ALA A 1 308 ? 15.166 -0.414 -7.220 1.00 92.12 308 ALA A O 1
ATOM 2339 N N . ALA A 1 309 ? 17.282 -1.155 -7.332 1.00 95.38 309 ALA A N 1
ATOM 2340 C CA . ALA A 1 309 ? 17.038 -2.111 -8.412 1.00 95.38 309 ALA A CA 1
ATOM 2341 C C . ALA A 1 309 ? 16.069 -3.235 -7.998 1.00 95.38 309 ALA A C 1
ATOM 2343 O O . ALA A 1 309 ? 15.143 -3.570 -8.740 1.00 95.38 309 ALA A O 1
ATOM 2344 N N . GLU A 1 310 ? 16.229 -3.779 -6.790 1.00 93.38 310 GLU A N 1
ATOM 2345 C CA . GLU A 1 310 ? 15.317 -4.780 -6.229 1.00 93.38 310 GLU A CA 1
ATOM 2346 C C . GLU A 1 310 ? 13.919 -4.226 -5.943 1.00 93.38 310 GLU A C 1
ATOM 2348 O O . GLU A 1 310 ? 12.938 -4.971 -5.975 1.00 93.38 310 GLU A O 1
ATOM 2353 N N . TRP A 1 311 ? 13.808 -2.933 -5.636 1.00 91.25 311 TRP A N 1
ATOM 2354 C CA . TRP A 1 311 ? 12.513 -2.272 -5.517 1.00 91.25 311 TRP A CA 1
ATOM 2355 C C . TRP A 1 311 ? 11.804 -2.229 -6.872 1.00 91.25 311 TRP A C 1
ATOM 2357 O O . TRP A 1 311 ? 10.657 -2.665 -6.990 1.00 91.25 311 TRP A O 1
ATOM 2367 N N . ILE A 1 312 ? 12.502 -1.744 -7.901 1.00 92.81 312 ILE A N 1
ATOM 2368 C CA . ILE A 1 312 ? 11.969 -1.615 -9.262 1.00 92.81 312 ILE A CA 1
ATOM 2369 C C . ILE A 1 312 ? 11.483 -2.962 -9.807 1.00 92.81 312 ILE A C 1
ATOM 2371 O O . ILE A 1 312 ? 10.455 -3.014 -10.477 1.00 92.81 312 ILE A O 1
ATOM 2375 N N . SER A 1 313 ? 12.170 -4.065 -9.501 1.00 92.25 313 SER A N 1
ATOM 2376 C CA . SER A 1 313 ? 11.766 -5.388 -9.995 1.00 92.25 313 SER A CA 1
ATOM 2377 C C . SER A 1 313 ? 10.465 -5.919 -9.386 1.00 92.25 313 SER A C 1
ATOM 2379 O O . SER A 1 313 ? 9.862 -6.845 -9.929 1.00 92.25 313 SER A O 1
ATOM 2381 N N . LYS A 1 314 ? 10.004 -5.331 -8.275 1.00 86.50 314 LYS A N 1
ATOM 2382 C CA . LYS A 1 314 ? 8.811 -5.769 -7.532 1.00 86.50 314 LYS A CA 1
ATOM 2383 C C . LYS A 1 314 ? 7.615 -4.846 -7.745 1.00 86.50 314 LYS A C 1
ATOM 2385 O O . LYS A 1 314 ? 6.481 -5.323 -7.827 1.00 86.50 314 LYS A O 1
ATOM 2390 N N . TYR A 1 315 ? 7.857 -3.542 -7.828 1.00 85.94 315 TYR A N 1
ATOM 2391 C CA . TYR A 1 315 ? 6.811 -2.522 -7.848 1.00 85.94 315 TYR A CA 1
ATOM 2392 C C . TYR A 1 315 ? 6.742 -1.816 -9.193 1.00 85.94 315 TYR A C 1
ATOM 2394 O O . TYR A 1 315 ? 7.732 -1.727 -9.908 1.00 85.94 315 TYR A O 1
ATOM 2402 N N . ASP A 1 316 ? 5.556 -1.339 -9.559 1.00 85.56 316 ASP A N 1
ATOM 2403 C CA . ASP A 1 316 ? 5.409 -0.556 -10.778 1.00 85.56 316 ASP A CA 1
ATOM 2404 C C . ASP A 1 316 ? 5.931 0.883 -10.636 1.00 85.56 316 ASP A C 1
ATOM 2406 O O . ASP A 1 316 ? 6.027 1.411 -9.530 1.00 85.56 316 ASP A O 1
ATOM 2410 N N . CYS A 1 317 ? 6.160 1.568 -11.763 1.00 82.69 317 CYS A N 1
ATOM 2411 C CA . CYS A 1 317 ? 6.586 2.968 -11.780 1.00 82.69 317 CYS A CA 1
ATOM 2412 C C . CYS A 1 317 ? 5.626 3.897 -11.019 1.00 82.69 317 CYS A C 1
ATOM 2414 O O . CYS A 1 317 ? 6.084 4.850 -10.399 1.00 82.69 317 CYS A O 1
ATOM 2416 N N . SER A 1 318 ? 4.323 3.587 -10.953 1.00 80.50 318 SER A N 1
ATOM 2417 C CA . SER A 1 318 ? 3.362 4.363 -10.151 1.00 80.50 318 SER A CA 1
ATOM 2418 C C . SER A 1 318 ? 3.659 4.368 -8.646 1.00 80.50 318 SER A C 1
ATOM 2420 O O . SER A 1 318 ? 3.015 5.106 -7.906 1.00 80.50 318 SER A O 1
ATOM 2422 N N . SER A 1 319 ? 4.606 3.543 -8.181 1.00 77.38 319 SER A N 1
ATOM 2423 C CA . SER A 1 319 ? 5.163 3.569 -6.827 1.00 77.38 319 SER A CA 1
ATOM 2424 C C . SER A 1 319 ? 6.228 4.656 -6.633 1.00 77.38 319 SER A C 1
ATOM 2426 O O . SER A 1 319 ? 7.009 4.567 -5.691 1.00 77.38 319 SER A O 1
ATOM 2428 N N . VAL A 1 320 ? 6.389 5.592 -7.558 1.00 77.88 320 VAL A N 1
ATOM 2429 C CA . VAL A 1 320 ? 7.288 6.736 -7.408 1.00 77.88 320 VAL A CA 1
ATOM 2430 C C . VAL A 1 320 ? 6.443 7.975 -7.579 1.00 77.88 320 VAL A C 1
ATOM 2432 O O . VAL A 1 320 ? 5.729 8.109 -8.573 1.00 77.88 320 VAL A O 1
ATOM 2435 N N . LEU A 1 321 ? 6.512 8.870 -6.601 1.00 70.44 321 LEU A N 1
ATOM 2436 C CA . LEU A 1 321 ? 5.767 10.119 -6.622 1.00 70.44 321 LEU A CA 1
ATOM 2437 C C . LEU A 1 321 ? 6.687 11.263 -7.021 1.00 70.44 321 LEU A C 1
ATOM 2439 O O . LEU A 1 321 ? 7.831 11.344 -6.575 1.00 70.44 321 LEU A O 1
ATOM 2443 N N . ASN A 1 322 ? 6.164 12.195 -7.808 1.00 64.50 322 ASN A N 1
ATOM 2444 C CA . ASN A 1 322 ? 6.828 13.475 -7.974 1.00 64.50 322 ASN A CA 1
ATOM 2445 C C . ASN A 1 322 ? 6.707 14.307 -6.676 1.00 64.50 322 ASN A C 1
ATOM 2447 O O . ASN A 1 322 ? 5.886 14.003 -5.806 1.00 64.50 322 ASN A O 1
ATOM 2451 N N . PRO A 1 323 ? 7.463 15.406 -6.530 1.00 57.00 323 PRO A N 1
ATOM 2452 C CA . PRO A 1 323 ? 7.322 16.305 -5.380 1.00 57.00 323 PRO A CA 1
ATOM 2453 C C . PRO A 1 323 ? 5.934 16.945 -5.169 1.00 57.00 323 PRO A C 1
ATOM 2455 O O . PRO A 1 323 ? 5.713 17.565 -4.130 1.00 57.00 323 PRO A O 1
ATOM 2458 N N . ARG A 1 324 ? 4.991 16.817 -6.116 1.00 56.03 324 ARG A N 1
ATOM 2459 C CA . ARG A 1 324 ? 3.573 17.193 -5.940 1.00 56.03 324 ARG A CA 1
ATOM 2460 C C . ARG A 1 324 ? 2.707 16.039 -5.418 1.00 56.03 324 ARG A C 1
ATOM 2462 O O . ARG A 1 324 ? 1.531 16.251 -5.139 1.00 56.03 324 ARG A O 1
ATOM 2469 N N . GLY A 1 325 ? 3.281 14.849 -5.251 1.00 63.00 325 GLY A N 1
ATOM 2470 C CA . GLY A 1 325 ? 2.593 13.638 -4.815 1.00 63.00 325 GLY A CA 1
ATOM 2471 C C . GLY A 1 325 ? 1.899 12.871 -5.943 1.00 63.00 325 GLY A C 1
ATOM 2472 O O . GLY A 1 325 ? 1.084 12.000 -5.655 1.00 63.00 325 GLY A O 1
ATOM 2473 N N . GLU A 1 326 ? 2.180 13.187 -7.209 1.00 64.44 326 GLU A N 1
ATOM 2474 C CA . GLU A 1 326 ? 1.568 12.524 -8.365 1.00 64.44 326 GLU A CA 1
ATOM 2475 C C . GLU A 1 326 ? 2.414 11.313 -8.794 1.00 64.44 326 GLU A C 1
ATOM 2477 O O . GLU A 1 326 ? 3.642 11.431 -8.872 1.00 64.44 326 GLU A O 1
ATOM 2482 N N . PRO A 1 327 ? 1.795 10.154 -9.076 1.00 74.56 327 PRO A N 1
ATOM 2483 C CA . PRO A 1 327 ? 2.523 8.946 -9.442 1.00 74.56 327 PRO A CA 1
ATOM 2484 C C . PRO A 1 327 ? 3.140 9.037 -10.840 1.00 74.56 327 PRO A C 1
ATOM 2486 O O . PRO A 1 327 ? 2.534 9.577 -11.766 1.00 74.56 327 PRO A O 1
ATOM 2489 N N . MET A 1 328 ? 4.320 8.440 -11.011 1.00 78.19 328 MET A N 1
ATOM 2490 C CA . MET A 1 328 ? 4.959 8.291 -12.316 1.00 78.19 328 MET A CA 1
ATOM 2491 C C . MET A 1 328 ? 4.094 7.425 -13.234 1.00 78.19 328 MET A C 1
ATOM 2493 O O . MET A 1 328 ? 3.646 6.331 -12.879 1.00 78.19 328 MET A O 1
ATOM 2497 N N . THR A 1 329 ? 3.904 7.895 -14.456 1.00 75.25 329 THR A N 1
ATOM 2498 C CA . THR A 1 329 ? 3.125 7.224 -15.493 1.00 75.25 329 THR A CA 1
ATOM 2499 C C . THR A 1 329 ? 4.031 6.467 -16.471 1.00 75.25 329 THR A C 1
ATOM 2501 O O . THR A 1 329 ? 5.222 6.742 -16.612 1.00 75.25 329 THR A O 1
ATOM 2504 N N . ARG A 1 330 ? 3.473 5.483 -17.191 1.00 77.38 330 ARG A N 1
ATOM 2505 C CA . ARG A 1 330 ? 4.228 4.638 -18.142 1.00 77.38 330 ARG A CA 1
ATOM 2506 C C . ARG A 1 330 ? 4.797 5.409 -19.339 1.00 77.38 330 ARG A C 1
ATOM 2508 O O . ARG A 1 330 ? 5.787 4.985 -19.925 1.00 77.38 330 ARG A O 1
ATOM 2515 N N . ASN A 1 331 ? 4.157 6.512 -19.722 1.00 71.12 331 ASN A N 1
ATOM 2516 C CA . ASN A 1 331 ? 4.578 7.380 -20.829 1.00 71.12 331 ASN A CA 1
ATOM 2517 C C . ASN A 1 331 ? 5.813 8.232 -20.484 1.00 71.12 331 ASN A C 1
ATOM 2519 O O . ASN A 1 331 ? 6.364 8.910 -21.352 1.00 71.12 331 ASN A O 1
ATOM 2523 N N . ILE A 1 332 ? 6.306 8.143 -19.248 1.00 76.19 332 ILE A N 1
ATOM 2524 C CA . ILE A 1 332 ? 7.600 8.687 -18.877 1.00 76.19 332 ILE A CA 1
ATOM 2525 C C . ILE A 1 332 ? 8.722 7.832 -19.476 1.00 76.19 332 ILE A C 1
ATOM 2527 O O . ILE A 1 332 ? 9.070 6.762 -18.971 1.00 76.19 332 ILE A O 1
ATOM 2531 N N . LEU A 1 333 ? 9.289 8.348 -20.567 1.00 75.81 333 LEU A N 1
ATOM 2532 C CA . LEU A 1 333 ? 10.330 7.709 -21.383 1.00 75.81 333 LEU A CA 1
ATOM 2533 C C . LEU A 1 333 ? 11.628 8.527 -21.423 1.00 75.81 333 LEU A C 1
ATOM 2535 O O . LEU A 1 333 ? 12.580 8.170 -22.121 1.00 75.81 333 LEU A O 1
ATOM 2539 N N . GLY A 1 334 ? 11.687 9.624 -20.672 1.00 70.94 334 GLY A N 1
ATOM 2540 C CA . GLY A 1 334 ? 12.849 10.489 -20.552 1.00 70.94 334 GLY A CA 1
ATOM 2541 C C . GLY A 1 334 ? 13.056 10.938 -19.112 1.00 70.94 334 GLY A C 1
ATOM 2542 O O . GLY A 1 334 ? 12.106 11.224 -18.387 1.00 70.94 334 GLY A O 1
ATOM 2543 N N . GLN A 1 335 ? 14.320 11.037 -18.723 1.00 66.50 335 GLN A N 1
ATOM 2544 C CA . GLN A 1 335 ? 14.747 11.734 -17.515 1.00 66.50 335 GLN A CA 1
ATOM 2545 C C . GLN A 1 335 ? 15.496 12.996 -17.933 1.00 66.50 335 GLN A C 1
ATOM 2547 O O . GLN A 1 335 ? 16.267 12.957 -18.898 1.00 66.50 335 GLN A O 1
ATOM 2552 N N . SER A 1 336 ? 15.283 14.114 -17.235 1.00 56.72 336 SER A N 1
ATOM 2553 C CA . SER A 1 336 ? 16.155 15.271 -17.418 1.00 56.72 336 SER A CA 1
ATOM 2554 C C . SER A 1 336 ? 17.572 14.894 -16.997 1.00 56.72 336 SER A C 1
ATOM 2556 O O . SER A 1 336 ? 17.793 14.459 -15.868 1.00 56.72 336 SER A O 1
ATOM 2558 N N . GLY A 1 337 ? 18.536 15.062 -17.899 1.00 51.09 337 GLY A N 1
ATOM 2559 C CA . GLY A 1 337 ? 19.943 14.938 -17.543 1.00 51.09 337 GLY A CA 1
ATOM 2560 C C . GLY A 1 337 ? 20.401 16.163 -16.751 1.00 51.09 337 GLY A C 1
ATOM 2561 O O . GLY A 1 337 ? 19.981 17.287 -17.030 1.00 51.09 337 GLY A O 1
ATOM 2562 N N . TRP A 1 338 ? 21.335 15.960 -15.825 1.00 48.34 338 TRP A N 1
ATOM 2563 C CA . TRP A 1 338 ? 21.999 16.991 -15.016 1.00 48.34 338 TRP A CA 1
ATOM 2564 C C . TRP A 1 338 ? 22.421 18.259 -15.777 1.00 48.34 338 TRP A C 1
ATOM 2566 O O . TRP A 1 338 ? 22.394 19.370 -15.249 1.00 48.34 338 TRP A O 1
ATOM 2576 N N . CYS A 1 339 ? 22.815 18.103 -17.044 1.00 44.44 339 CYS A N 1
ATOM 2577 C CA . CYS A 1 339 ? 23.331 19.173 -17.896 1.00 44.44 339 CYS A CA 1
ATOM 2578 C C . CYS A 1 339 ? 22.259 20.166 -18.381 1.00 44.44 339 CYS A C 1
ATOM 2580 O O . CYS A 1 339 ? 22.607 21.196 -18.959 1.00 44.44 339 CYS A O 1
ATOM 2582 N N . GLN A 1 340 ? 20.974 19.869 -18.174 1.00 46.50 340 GLN A N 1
ATOM 2583 C CA . GLN A 1 340 ? 19.855 20.706 -18.618 1.00 46.50 340 GLN A CA 1
ATOM 2584 C C . GLN A 1 340 ? 19.453 21.766 -17.574 1.00 46.50 340 GLN A C 1
ATOM 2586 O O . GLN A 1 340 ? 18.598 22.609 -17.842 1.00 46.50 340 GLN A O 1
ATOM 2591 N N . CYS A 1 341 ? 20.115 21.793 -16.413 1.00 47.28 341 CYS A N 1
ATOM 2592 C CA . CYS A 1 341 ? 19.894 22.776 -15.355 1.00 47.28 341 CYS A CA 1
ATOM 2593 C C . CYS A 1 341 ? 20.906 23.943 -15.456 1.00 47.28 341 CYS A C 1
ATOM 2595 O O . CYS A 1 341 ? 22.069 23.793 -15.085 1.00 47.28 341 CYS A O 1
ATOM 2597 N N . LYS A 1 342 ? 20.494 25.134 -15.926 1.00 42.59 342 LYS A N 1
ATOM 2598 C CA . LYS A 1 342 ? 21.312 26.374 -15.881 1.00 42.59 342 LYS A CA 1
ATOM 2599 C C . LYS A 1 342 ? 20.475 27.633 -15.578 1.00 42.59 342 LYS A C 1
ATOM 2601 O O . LYS A 1 342 ? 19.310 27.655 -15.966 1.00 42.59 342 LYS A O 1
ATOM 2606 N N . PRO A 1 343 ? 21.050 28.676 -14.914 1.00 41.50 343 PRO A N 1
ATOM 2607 C CA . PRO A 1 343 ? 22.489 28.990 -14.862 1.00 41.50 343 PRO A CA 1
ATOM 2608 C C . PRO A 1 343 ? 23.229 28.848 -13.520 1.00 41.50 343 PRO A C 1
ATOM 2610 O O . PRO A 1 343 ? 24.453 28.909 -13.553 1.00 41.50 343 PRO A O 1
ATOM 2613 N N . ASN A 1 344 ? 22.582 28.631 -12.370 1.00 43.22 344 ASN A N 1
ATOM 2614 C CA . ASN A 1 344 ? 23.292 28.764 -11.080 1.00 43.22 344 ASN A CA 1
ATOM 2615 C C . ASN A 1 344 ? 23.775 27.455 -10.435 1.00 43.22 344 ASN A C 1
ATOM 2617 O O . ASN A 1 344 ? 24.339 27.510 -9.350 1.00 43.22 344 ASN A O 1
ATOM 2621 N N . GLY A 1 345 ? 23.615 26.304 -11.096 1.00 46.00 345 GLY A N 1
ATOM 2622 C CA . GLY A 1 345 ? 24.411 25.101 -10.810 1.00 46.00 345 GLY A CA 1
ATOM 2623 C C . GLY A 1 345 ? 24.318 24.508 -9.398 1.00 46.00 345 GLY A C 1
ATOM 2624 O O . GLY A 1 345 ? 25.168 23.693 -9.057 1.00 46.00 345 GLY A O 1
ATOM 2625 N N . VAL A 1 346 ? 23.323 24.883 -8.587 1.00 39.88 346 VAL A N 1
ATOM 2626 C CA . VAL A 1 346 ? 23.060 24.229 -7.299 1.00 39.88 346 VAL A CA 1
ATOM 2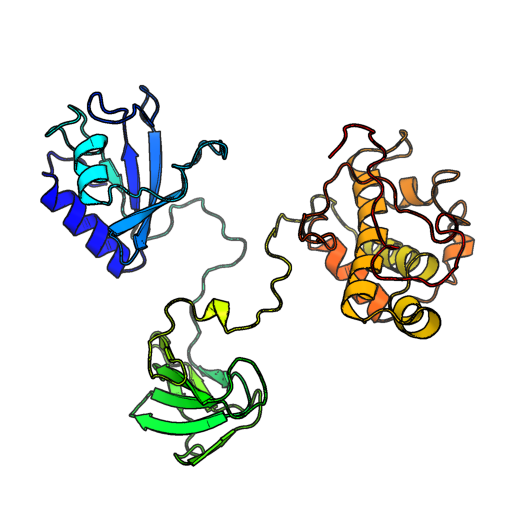627 C C . VAL A 1 346 ? 21.877 23.274 -7.486 1.00 39.88 346 VAL A C 1
ATOM 2629 O O . VAL A 1 346 ? 20.773 23.749 -7.767 1.00 39.88 346 VAL A O 1
ATOM 2632 N N . PRO A 1 347 ? 22.088 21.952 -7.379 1.00 43.00 347 PRO A N 1
ATOM 2633 C CA . PRO A 1 347 ? 21.010 20.974 -7.395 1.00 43.00 347 PRO A CA 1
ATOM 2634 C C . PRO A 1 347 ? 20.085 21.229 -6.205 1.00 43.00 347 PRO A C 1
ATOM 2636 O O . PRO A 1 347 ? 20.509 21.197 -5.054 1.00 43.00 347 PRO A O 1
ATOM 2639 N N . GLY A 1 348 ? 18.824 21.531 -6.492 1.00 43.72 348 GLY A N 1
ATOM 2640 C CA . GLY A 1 348 ? 17.756 21.589 -5.499 1.00 43.72 348 GLY A CA 1
ATOM 2641 C C . GLY A 1 348 ? 16.718 20.506 -5.774 1.00 43.72 348 GLY A C 1
ATOM 2642 O O . GLY A 1 348 ? 16.778 19.820 -6.794 1.00 43.72 348 GLY A O 1
ATOM 2643 N N . SER A 1 349 ? 15.702 20.420 -4.914 1.00 42.06 349 SER A N 1
ATOM 2644 C CA . SER A 1 349 ? 14.499 19.573 -5.059 1.00 42.06 349 SER A CA 1
ATOM 2645 C C . SER A 1 349 ? 13.701 19.790 -6.360 1.00 42.06 349 SER A C 1
ATOM 2647 O O . SER A 1 349 ? 12.666 19.171 -6.581 1.00 42.06 349 SER A O 1
ATOM 2649 N N . THR A 1 350 ? 14.168 20.683 -7.233 1.00 43.75 350 THR A N 1
ATOM 2650 C CA . THR A 1 350 ? 13.602 21.020 -8.536 1.00 43.75 350 THR A CA 1
ATOM 2651 C C . THR A 1 350 ? 14.365 20.404 -9.716 1.00 43.75 350 THR A C 1
ATOM 2653 O O . THR A 1 350 ? 13.993 20.681 -10.854 1.00 43.75 350 THR A O 1
ATOM 2656 N N . CYS A 1 351 ? 15.403 19.590 -9.489 1.00 46.19 351 CYS A N 1
ATOM 2657 C CA . CYS A 1 351 ? 16.290 19.073 -10.544 1.00 46.19 351 CYS A CA 1
ATOM 2658 C C . CYS A 1 351 ? 16.066 17.598 -10.927 1.00 46.19 351 CYS A C 1
ATOM 2660 O O . CYS A 1 351 ? 16.692 17.126 -11.872 1.00 46.19 351 CYS A O 1
ATOM 2662 N N . TRP A 1 352 ? 15.166 16.894 -10.237 1.00 49.56 352 TRP A N 1
ATOM 2663 C CA . TRP A 1 352 ? 14.850 15.482 -10.468 1.00 49.56 352 TRP A CA 1
ATOM 2664 C C . TRP A 1 352 ? 13.427 15.335 -10.960 1.00 49.56 352 TRP A C 1
ATOM 2666 O O . TRP A 1 352 ? 12.514 15.084 -10.179 1.00 49.56 352 TRP A O 1
ATOM 2676 N N . TRP A 1 353 ? 13.231 15.531 -12.259 1.00 56.91 353 TRP A N 1
ATOM 2677 C CA . TRP A 1 353 ? 11.935 15.286 -12.868 1.00 56.91 353 TRP A CA 1
ATOM 2678 C C . TRP A 1 353 ? 12.110 14.392 -14.074 1.00 56.91 353 TRP A C 1
ATOM 2680 O O . TRP A 1 353 ? 13.005 14.558 -14.909 1.00 56.91 353 TRP A O 1
ATOM 2690 N N . TRP A 1 354 ? 11.205 13.436 -14.172 1.00 57.31 354 TRP A N 1
ATOM 2691 C CA . TRP A 1 354 ? 10.889 12.892 -15.464 1.00 57.31 354 TRP A CA 1
ATOM 2692 C C . TRP A 1 354 ? 10.389 14.004 -16.384 1.00 57.31 354 TRP A C 1
ATOM 2694 O O . TRP A 1 354 ? 9.628 14.880 -15.974 1.00 57.31 354 TRP A O 1
ATOM 2704 N N . ILE A 1 355 ? 10.832 13.973 -17.635 1.00 49.06 355 ILE A N 1
ATOM 2705 C CA . ILE A 1 355 ? 10.274 14.838 -18.669 1.00 49.06 355 ILE A CA 1
ATOM 2706 C C . ILE A 1 355 ? 9.208 14.002 -19.362 1.00 49.06 355 ILE A C 1
ATOM 2708 O O . ILE A 1 355 ? 9.531 12.955 -19.935 1.00 49.06 355 ILE A O 1
ATOM 2712 N N . ASP A 1 356 ? 7.954 14.455 -19.328 1.00 45.53 356 ASP A N 1
ATOM 2713 C CA . ASP A 1 356 ? 6.967 13.932 -20.263 1.00 45.53 356 ASP A CA 1
ATOM 2714 C C . ASP A 1 356 ? 7.413 14.324 -21.679 1.00 45.53 356 ASP A C 1
ATOM 2716 O O . ASP A 1 356 ? 7.417 15.492 -22.075 1.00 45.53 356 ASP A O 1
ATOM 2720 N N . THR A 1 357 ? 7.894 13.333 -22.424 1.00 47.00 357 THR A N 1
ATOM 2721 C CA . THR A 1 357 ? 8.409 13.519 -23.788 1.00 47.00 357 THR A CA 1
ATOM 2722 C C . THR A 1 357 ? 7.314 13.371 -24.839 1.00 47.00 357 THR A C 1
ATOM 2724 O O . THR A 1 357 ? 7.585 13.553 -26.025 1.00 47.00 357 THR A O 1
ATOM 2727 N N . THR A 1 358 ? 6.077 13.072 -24.430 1.00 46.06 358 THR A N 1
ATOM 2728 C CA . THR A 1 358 ? 4.965 12.804 -25.347 1.00 46.06 358 THR A CA 1
ATOM 2729 C C . THR A 1 358 ? 4.238 14.064 -25.820 1.00 46.06 358 THR A C 1
ATOM 2731 O O . THR A 1 358 ? 3.474 13.991 -26.780 1.00 46.06 358 THR A O 1
ATOM 2734 N N . GLN A 1 359 ? 4.539 15.233 -25.232 1.00 38.94 359 GLN A N 1
ATOM 2735 C CA . GLN A 1 359 ? 3.899 16.527 -25.531 1.00 38.94 359 GLN A CA 1
ATOM 2736 C C . GLN A 1 359 ? 2.367 16.537 -25.345 1.00 38.94 359 GLN A C 1
ATOM 2738 O O . GLN A 1 359 ? 1.702 17.446 -25.844 1.00 38.94 359 GLN A O 1
ATOM 2743 N N . ASP A 1 360 ? 1.790 15.566 -24.635 1.00 36.91 360 ASP A N 1
ATOM 2744 C CA . ASP A 1 360 ? 0.342 15.470 -24.409 1.00 36.91 360 ASP A CA 1
ATOM 2745 C C . ASP A 1 360 ? -0.157 16.324 -23.226 1.00 36.91 360 ASP A C 1
ATOM 2747 O O . ASP A 1 360 ? -1.364 16.503 -23.060 1.00 36.91 360 ASP A O 1
ATOM 2751 N N . GLY A 1 361 ? 0.761 16.953 -22.488 1.00 31.61 361 GLY A N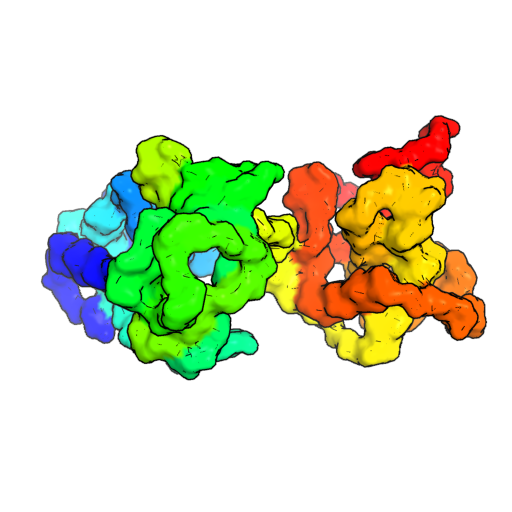 1
ATOM 2752 C CA . GLY A 1 361 ? 0.459 18.043 -21.565 1.00 31.61 361 GLY A CA 1
ATOM 2753 C C . GLY A 1 361 ? -0.158 17.607 -20.239 1.00 31.61 361 GLY A C 1
ATOM 2754 O O . GLY A 1 361 ? -0.970 18.364 -19.701 1.00 31.61 361 GLY A O 1
ATOM 2755 N N . GLN A 1 362 ? 0.219 16.435 -19.720 1.00 34.53 362 GLN A N 1
ATOM 2756 C CA . GLN A 1 362 ? -0.022 16.083 -18.316 1.00 34.53 362 GLN A CA 1
ATOM 2757 C C . GLN A 1 362 ? 1.121 16.539 -17.408 1.00 34.53 362 GLN A C 1
ATOM 2759 O O . GLN A 1 362 ? 2.304 16.356 -17.776 1.00 34.53 362 GLN A O 1
#

pLDDT: mean 74.25, std 18.06, range [30.84, 97.31]

Secondary structure (DSSP, 8-state):
-B-S---HHHHHHHHHHHHHTT--EEEEE---TTTT--S-TT-EEEEEEEE-TTSPEEEE-TT--TTSS-SSEETT-HHHHHHHHT-HHHHS---EEE--SSPPTT---SS----PPTT-EEE-SSSEEEEEEETTEEEEEE-SSSTTTT-EEEEESEEE-TT--TT-EEPTT-EEEEE-SSPPEEEEE-TT--B-S-GGGTS----S-----B--S---HHHHHHHHHHHHHH--HHHHHHHH---HHHHHHHHHHHHHHHHHHHHTTGGGS-SSHHHHHTSTTTSTTTTSHHHHTT----HHHHHHHHHHTTB-GGG-B-TTSPBPPTT--EE--GGG--SS----TTS--EE--S-S--

Radius of gyration: 26.81 Å; chains: 1; bounding box: 75×49×67 Å

Foldseek 3Di:
DDFDQDDLVRVLVVCQVLVVVQWKKKKWWAQAPPDPRPDHNVIAIKIFRHADPQQKTAIAGPPPPPDDDPHRIHNVHSSCCCCRTCHCNGRPDHMDMDGDPDDDPPDDDPDDPDADDWFAWDFDQAWWAFADDDDQKTKTAHCDPDPRHRKIKMKGQWAFDPPDDHGDTGHHRHTGTTHHPDHIDIWIADNVRDTDPPVVVVPPPVPLDPPFDWQPDQDDPVLLVVLLLQCLPAQPLVCCCPVAVDDSVLSLLLSLLRSQLLQLCLCVVPPVQHNGSLSSQLPPPNDPPSVDCVVSPPRDRDPSSSVSSVVNNTGHQQRRAQPVSGGDDSLQNAWDGLVVDDDPNRDDSPRTDRDNPVPPPD